Protein 9JPL (pdb70)

B-factor: mean 41.74, std 13.38, range [21.69, 93.49]

Solvent-accessible surface area: 13542 Å² total; per-residue (Å²): 72,116,41,42,119,106,71,86,96,52,11,15,14,4,3,17,3,7,34,32,2,12,0,0,1,0,6,17,0,4,164,85,58,66,82,102,17,28,44,40,0,38,117,8,17,68,34,10,64,87,79,90,100,108,42,60,49,7,10,75,65,6,6,47,0,8,27,11,7,0,37,0,0,97,3,140,29,0,50,59,0,3,107,98,9,45,129,42,2,81,65,0,5,36,46,12,39,76,18,6,108,175,112,112,52,29,51,64,85,14,48,108,18,2,35,42,2,35,53,0,0,82,67,38,56,28,113,111,0,90,124,16,6,22,129,11,1,83,61,5,2,69,38,4,162,16,102,65,159,71,20,93,99,49,99,131,83,3,10,24,6,3,15,4,12,31,29,4,11,0,1,1,0,9,14,0,4,134,77,68,64,82,106,14,29,54,49,0,39,126,10,14,55,31,4,96,65,10,82,96,64,70,86,60,2,35,59,57,6,15,47,0,11,62,10,8,1,34,0,0,95,0,110,19,0,72,75,0,5,144,85,14,46,107,36,6,107,61,0,5,40,25,15,36,64,44,7,119,170,99,127,33,32,43,45,68,12,11,105,7,1,46,45,1,39,66,0,0,77,65,34,52,41,114,101,0,87,130,19,7,21,124,11,0,93,67,5,2,60,32,18,157,4,142,84

Foldseek 3Di:
DDDDPVLLVLLLVLLVVQLVLLLQLLLLLLAAADPVLLVQLVVLLVQCVVPPPDVVSNLVSVLSNSLSSQVSSVPPVSNVVSVVCVVVSSSNSSVLVVLQVVDPPSSVVLSVLSVQLSVSSVNSNSVSNSVSSSVSSVVSSVSVPSVD/DAPDPCLQVLVVLLVVCLVLLLVLLLLLLQQADPVLLVQLVVLLVVLVVCLPVVPCNLVSVLSNSLSSQVSSVPVVSNVVCVVCVVVSSVNSVHLVVLQVVDDSSSVVLSVLSVQLSVSSVVSNSVSNSVSSSVSSVVSSVSVVNPD

Radius of gyration: 20.0 Å; Cα contacts (8 Å, |Δi|>4): 386; chains: 2; bounding box: 57×48×44 Å

Sequence (295 aa):
VSAGLDDREQLASVYELRMELEGGAAALAARRRNATDLAAMAEALAALEANLDHPEQGVEHDIAFHVAIAAATHNRYYQDLLQYLNLQLRLAVSTARTNSRRQEGLTAVVHQEHVAVYDAILAGDPDRARLAATRHLQQAASRLRLDLSAGLDDREQLASVYELRMELEGGAAALAARRRNATDLAAMAEALAALEANLDHPEQGVEHDIAFHVAIAAATHNRYYQDLLQYLNLQLRLAVSTARTNSRRQEGLTAVVHQEHVAVYDAILAGDPDRARLAATRHLQQAASRLRLDL

Secondary structure (DSSP, 8-state):
----HHHHHHHHHHHHHHHHHHHHHHHHHHHH--HHHHHHHHHHHHHHHS-SS-HHHHHHHHHHHHHHHHHTTT-HHHHHHHHHTHHHHHHHHHHHHHHHTTSTTHHHHHHHHHHHHHHHHHTT-HHHHHHHHHHHHHHHHHHTT---/---SS-HHHHHHHHHHHHHHHHHHHHHHHHH--HHHHHHHHHHHHHHHHTTTS-TTHHHHHHHHHHHHHHHTT-HHHHHHHHHTHHHHHHHHHHHHHHHTTSTTHHHHHHHHHHHHHHHHHHT-HHHHHHHHHHHHHHHHHHTT---

Nearest PDB structures (foldseek):
  9jpl-assembly1_B  TM=1.007E+00  e=9.232E-20  Achromobacter denitrificans NBRC 15125
  9jpk-assembly1_B  TM=9.038E-01  e=1.934E-13  Achromobacter denitrificans
  5tpm-assembly2_C  TM=9.494E-01  e=2.561E-06  Escherichia coli CFT073
  5tpm-assembly2_D  TM=9.459E-01  e=3.110E-06  Escherichia coli CFT073
  4p9f-assembly1_B  TM=7.754E-01  e=1.102E-03  Escherichia coli UMEA 3718-1

Structure (mmCIF, N/CA/C/O backbone):
data_9JPL
#
_entry.id   9JPL
#
_cell.length_a   128.000
_cell.length_b   128.000
_cell.length_c   42.950
_cell.angle_alpha   90.000
_cell.angle_beta   90.000
_cell.angle_gamma   90.000
#
_symmetry.space_group_name_H-M   'P 41 21 2'
#
loop_
_entity.id
_entity.type
_entity.pdbx_description
1 polymer 'Pyruvate dehydrogenase complex repressor'
2 non-polymer 'CHLORIDE ION'
3 non-polymer '(2R)-2-hydroxypentanedioic acid'
4 non-polymer 'ZINC ION'
5 water water
#
loop_
_atom_site.group_PDB
_atom_site.id
_atom_site.type_symbol
_atom_site.label_atom_id
_atom_site.label_alt_id
_atom_site.label_comp_id
_atom_site.label_asym_id
_atom_site.label_entity_id
_atom_site.label_seq_id
_atom_site.pdbx_PDB_ins_code
_atom_site.Cartn_x
_atom_site.Cartn_y
_atom_site.Cartn_z
_atom_site.occupancy
_atom_site.B_iso_or_equiv
_atom_site.auth_seq_id
_atom_site.auth_comp_id
_atom_site.auth_asym_id
_atom_site.auth_atom_id
_atom_site.pdbx_PDB_model_num
ATOM 1 N N . VAL A 1 82 ? -36.32048 -10.55826 -26.74047 1.000 65.97445 82 VAL A N 1
ATOM 2 C CA . VAL A 1 82 ? -35.55971 -11.78326 -26.50752 1.000 60.26372 82 VAL A CA 1
ATOM 3 C C . VAL A 1 82 ? -35.70290 -12.68218 -27.74560 1.000 64.77406 82 VAL A C 1
ATOM 4 O O . VAL A 1 82 ? -36.71276 -12.62551 -28.45705 1.000 68.07676 82 VAL A O 1
ATOM 8 N N . SER A 1 83 ? -34.68189 -13.48560 -28.03835 1.000 58.59756 83 SER A N 1
ATOM 9 C CA . SER A 1 83 ? -34.71212 -14.37432 -29.19850 1.000 53.03798 83 SER A CA 1
ATOM 10 C C . SER A 1 83 ? -34.97953 -15.79245 -28.72457 1.000 51.43536 83 SER A C 1
ATOM 11 O O . SER A 1 83 ? -34.16007 -16.38655 -28.01031 1.000 50.09616 83 SER A O 1
ATOM 14 N N . ALA A 1 84 ? -36.11564 -16.33688 -29.14843 1.000 43.55293 84 ALA A N 1
ATOM 15 C CA . ALA A 1 84 ? -36.51469 -17.68095 -28.77567 1.000 41.90507 84 ALA A CA 1
ATOM 16 C C . ALA A 1 84 ? -37.58420 -18.13668 -29.75109 1.000 37.76064 84 ALA A C 1
ATOM 17 O O . ALA A 1 84 ? -38.42780 -17.33894 -30.17261 1.000 39.65017 84 ALA A O 1
ATOM 19 N N . GLY A 1 85 ? -37.52914 -19.40854 -30.12481 1.000 31.22580 85 GLY A N 1
ATOM 20 C CA . GLY A 1 85 ? -38.63183 -19.99329 -30.85366 1.000 34.66162 85 GLY A CA 1
ATOM 21 C C . GLY A 1 85 ? -39.91601 -19.92743 -30.05443 1.000 36.04297 85 GLY A C 1
ATOM 22 O O . GLY A 1 85 ? -39.91737 -19.77564 -28.82618 1.000 31.65209 85 GLY A O 1
ATOM 23 N N . LEU A 1 86 ? -41.03416 -20.03670 -30.76581 1.000 34.65654 86 LEU A N 1
ATOM 24 C CA . LEU A 1 86 ? -42.31824 -20.00426 -30.07734 1.000 31.82903 86 LEU A CA 1
ATOM 25 C C . LEU A 1 86 ? -42.44619 -21.17125 -29.09994 1.000 34.36327 86 LEU A C 1
ATOM 26 O O . LEU A 1 86 ? -42.95143 -20.99861 -27.98204 1.000 31.64091 86 LEU A O 1
ATOM 31 N N . ASP A 1 87 ? -41.98705 -22.36409 -29.49611 1.000 30.37452 87 ASP A N 1
ATOM 32 C CA . ASP A 1 87 ? -42.06563 -23.52063 -28.60368 1.000 36.71760 87 ASP A CA 1
ATOM 33 C C . ASP A 1 87 ? -41.15842 -23.34664 -27.38298 1.000 33.66427 87 ASP A C 1
ATOM 34 O O . ASP A 1 87 ? -41.54666 -23.71128 -26.27111 1.000 33.18755 87 ASP A O 1
ATOM 39 N N . ASP A 1 88 ? -39.95008 -22.79778 -27.57288 1.000 31.09863 88 ASP A N 1
ATOM 40 C CA . ASP A 1 88 ? -39.06416 -22.50110 -26.44092 1.000 32.83948 88 ASP A CA 1
ATOM 41 C C . ASP A 1 88 ? -39.71573 -21.54282 -25.44969 1.000 30.71915 88 ASP A C 1
ATOM 42 O O . ASP A 1 88 ? -39.61480 -21.73237 -24.23156 1.000 28.71801 88 ASP A O 1
ATOM 47 N N . ARG A 1 89 ? -40.35883 -20.48699 -25.95082 1.000 29.53417 89 ARG A N 1
ATOM 48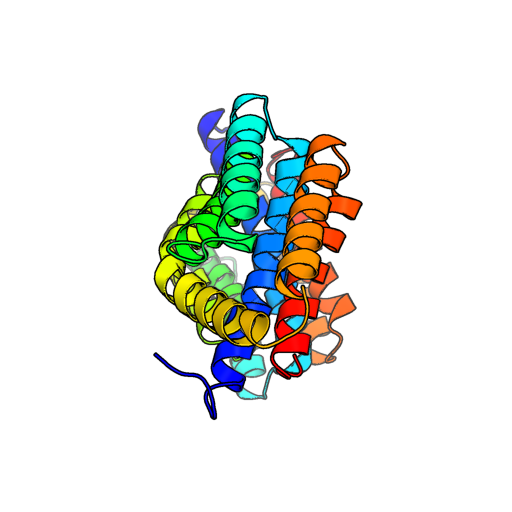 C CA . ARG A 1 89 ? -41.00860 -19.52815 -25.06203 1.000 31.05490 89 ARG A CA 1
ATOM 49 C C . ARG A 1 89 ? -42.14130 -20.18279 -24.28432 1.000 32.19015 89 ARG A C 1
ATOM 50 O O . ARG A 1 89 ? -42.30895 -19.92275 -23.08646 1.000 29.84135 89 ARG A O 1
ATOM 58 N N . GLU A 1 90 ? -42.91972 -21.04453 -24.95062 1.000 32.27097 90 GLU A N 1
ATOM 59 C CA . GLU A 1 90 ? -43.96446 -21.81105 -24.27433 1.000 32.98055 90 GLU A CA 1
ATOM 60 C C . GLU A 1 90 ? -43.37029 -22.73075 -23.21832 1.000 30.84135 90 GLU A C 1
ATOM 61 O O . GLU A 1 90 ? -43.91128 -22.84923 -22.11805 1.000 29.21511 90 GLU A O 1
ATOM 67 N N . GLN A 1 91 ? -42.26857 -23.40458 -23.54557 1.000 28.62082 91 GLN A N 1
ATOM 68 C CA . GLN A 1 91 ? -41.65343 -24.31380 -22.59307 1.000 27.88924 91 GLN A CA 1
ATOM 69 C C . GLN A 1 91 ? -41.13383 -23.56101 -21.37128 1.000 29.93619 91 GLN A C 1
ATOM 70 O O . GLN A 1 91 ? -41.33267 -24.00403 -20.23456 1.000 30.59079 91 GLN A O 1
ATOM 76 N N . LEU A 1 92 ? -40.46043 -22.42219 -21.59018 1.000 27.32031 92 LEU A N 1
ATOM 77 C CA . LEU A 1 92 ? -39.97615 -21.59751 -20.48429 1.000 28.26412 92 LEU A CA 1
ATOM 78 C C . LEU A 1 92 ? -41.13005 -21.07807 -19.63425 1.000 29.21549 92 LEU A C 1
ATOM 79 O O . LEU A 1 92 ? -41.04609 -21.05830 -18.39662 1.000 26.09491 92 LEU A O 1
ATOM 84 N N . ALA A 1 93 ? -42.20068 -20.61017 -20.28365 1.000 27.11479 93 ALA A N 1
ATOM 85 C CA . ALA A 1 93 ? -43.3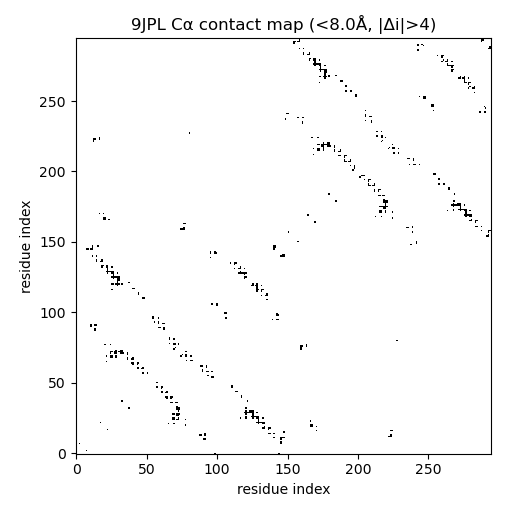7874 -20.15772 -19.54754 1.000 30.22459 93 ALA A CA 1
ATOM 86 C C . ALA A 1 93 ? -43.97763 -21.29047 -18.72145 1.000 31.99741 93 ALA A C 1
ATOM 87 O O . ALA A 1 93 ? -44.47520 -21.06869 -17.61365 1.000 30.25930 93 ALA A O 1
ATOM 89 N N . SER A 1 94 ? -43.93970 -22.51175 -19.24418 1.000 27.74913 94 SER A N 1
ATOM 90 C CA . SER A 1 94 ? -44.46606 -23.64888 -18.49230 1.000 28.81192 94 SER A CA 1
ATOM 91 C C . SER A 1 94 ? -43.61858 -23.95466 -17.25480 1.000 29.58452 94 SER A C 1
ATOM 92 O O . SER A 1 94 ? -44.15632 -24.31518 -16.19541 1.000 28.98377 94 SER A O 1
ATOM 95 N N . VAL A 1 95 ? -42.29475 -23.83643 -17.37361 1.000 27.84573 95 VAL A N 1
ATOM 96 C CA . VAL A 1 95 ? -41.41374 -24.08119 -16.23157 1.000 28.02660 95 VAL A CA 1
ATOM 97 C C . VAL A 1 95 ? -41.62921 -23.02009 -15.16422 1.000 28.06766 95 VAL A C 1
ATOM 98 O O . VAL A 1 95 ? -41.73760 -23.32823 -13.96285 1.000 28.56776 95 VAL A O 1
ATOM 102 N N . TYR A 1 96 ? -41.71989 -21.75370 -15.57828 1.000 25.17535 96 TYR A N 1
ATOM 103 C CA . TYR A 1 96 ? -41.90058 -20.68508 -14.60063 1.000 28.58602 96 TYR A CA 1
ATOM 104 C C . TYR A 1 96 ? -43.27718 -20.75773 -13.93789 1.000 29.61144 96 TYR A C 1
ATOM 105 O O . TYR A 1 96 ? -43.38954 -20.51914 -12.72775 1.000 27.73784 96 TYR A O 1
ATOM 114 N N . GLU A 1 97 ? -44.32085 -21.13379 -14.69481 1.000 27.11635 97 GLU A N 1
ATOM 115 C CA . GLU A 1 97 ? -45.65416 -21.33591 -14.10686 1.000 31.45116 97 GLU A CA 1
ATOM 116 C C . GLU A 1 97 ? -45.61030 -22.35307 -12.98155 1.000 27.55526 97 GLU A C 1
ATOM 117 O O . GLU A 1 97 ? -46.19307 -22.14565 -11.90768 1.000 31.06648 97 GLU A O 1
ATOM 123 N N . LEU A 1 98 ? -44.97832 -23.49766 -13.24889 1.000 27.29777 98 LEU A N 1
ATOM 124 C CA . LEU A 1 98 ? -44.90153 -24.57879 -12.27184 1.000 30.09619 98 LEU A CA 1
ATOM 125 C C . LEU A 1 98 ? -44.03584 -24.18616 -11.07490 1.000 29.31478 98 LEU A C 1
ATOM 126 O O . LEU A 1 98 ? -44.38844 -24.47673 -9.92456 1.000 27.62463 98 LEU A O 1
ATOM 131 N N . ARG A 1 99 ? -42.89624 -23.53409 -11.33067 1.000 26.30989 99 ARG A N 1
ATOM 132 C CA . ARG A 1 99 ? -42.03280 -23.06710 -10.25430 1.000 26.86758 99 ARG A CA 1
ATOM 133 C C . ARG A 1 99 ? -42.77279 -22.11661 -9.32455 1.000 30.46765 99 ARG A C 1
ATOM 134 O O . ARG A 1 99 ? -42.56268 -22.13900 -8.10611 1.000 25.23640 99 ARG A O 1
ATOM 142 N N . MET A 1 100 ? -43.62299 -21.25147 -9.88104 1.000 28.33021 100 MET A N 1
ATOM 143 C CA . MET A 1 100 ? -44.33159 -20.29774 -9.03800 1.000 31.27204 100 MET A CA 1
ATOM 144 C C . MET A 1 100 ? -45.17861 -21.01702 -7.99871 1.000 33.07501 100 MET A C 1
ATOM 145 O O . MET A 1 100 ? -45.23516 -20.59466 -6.84345 1.000 33.21042 100 MET A O 1
ATOM 150 N N . GLU A 1 101 ? -45.82229 -22.12014 -8.38691 1.000 31.48574 101 GLU A N 1
ATOM 151 C CA . GLU A 1 101 ? -46.64854 -22.86894 -7.45054 1.000 35.15896 101 GLU A CA 1
ATOM 152 C C . GLU A 1 101 ? -45.79199 -23.70938 -6.50870 1.000 34.35420 101 GLU A C 1
ATOM 153 O O . GLU A 1 101 ? -45.97282 -23.65615 -5.28438 1.000 36.09452 101 GLU A O 1
ATOM 159 N N . LEU A 1 102 ? -44.82630 -24.45366 -7.05834 1.000 32.65553 102 LEU A N 1
ATOM 160 C CA . LEU A 1 102 ? -43.96275 -25.29284 -6.22722 1.000 33.54287 102 LEU A CA 1
ATOM 161 C C . LEU A 1 102 ? -43.10765 -24.45610 -5.28365 1.000 33.50532 102 LEU A C 1
ATOM 162 O O . LEU A 1 102 ? -43.05235 -24.73217 -4.08124 1.000 33.39572 102 LEU A O 1
ATOM 167 N N . GLU A 1 103 ? -42.39694 -23.45352 -5.81840 1.000 28.10387 103 GLU A N 1
ATOM 168 C CA . GLU A 1 103 ? -41.41507 -22.72551 -5.01871 1.000 33.55221 103 GLU A CA 1
ATOM 169 C C . GLU A 1 103 ? -42.06616 -21.69345 -4.11213 1.000 31.72659 103 GLU A C 1
ATOM 170 O O . GLU A 1 103 ? -41.53265 -21.41164 -3.03707 1.000 29.20596 103 GLU A O 1
ATOM 176 N N . GLY A 1 104 ? -43.20560 -21.12019 -4.50845 1.000 28.48222 104 GLY A N 1
ATOM 177 C CA . GLY A 1 104 ? -43.95887 -20.31544 -3.56050 1.000 29.06538 104 GLY A CA 1
ATOM 178 C C . GLY A 1 104 ? -44.37921 -21.12812 -2.34753 1.000 31.21228 104 GLY A C 1
ATOM 179 O O . GLY A 1 104 ? -44.26612 -20.66849 -1.20490 1.000 30.25172 104 GLY A O 1
ATOM 180 N N . GLY A 1 105 ? -44.84322 -22.35829 -2.57993 1.000 29.95725 105 GLY A N 1
ATOM 181 C CA . GLY A 1 105 ? -45.22229 -23.21222 -1.46298 1.000 32.90770 105 GLY A CA 1
ATOM 182 C C . GLY A 1 105 ? -44.02489 -23.65030 -0.63772 1.000 31.38936 105 GLY A C 1
ATOM 183 O O . GLY A 1 105 ? -44.09126 -23.69101 0.59117 1.000 28.65366 105 GLY A O 1
ATOM 184 N N . ALA A 1 106 ? -42.90930 -23.96693 -1.30012 1.000 29.37667 106 ALA A N 1
ATOM 185 C CA . ALA A 1 106 ? -41.70568 -24.37371 -0.58256 1.000 29.43447 106 ALA A CA 1
ATOM 186 C C . ALA A 1 106 ? -41.19403 -23.26139 0.32139 1.000 28.37511 106 ALA A C 1
ATOM 187 O O . ALA A 1 106 ? -40.72254 -23.52226 1.43608 1.000 25.38860 106 ALA A O 1
ATOM 189 N N . ALA A 1 107 ? -41.24910 -22.01417 -0.15415 1.000 26.67451 107 ALA A N 1
ATOM 190 C CA . ALA A 1 107 ? -40.74448 -20.91029 0.65465 1.000 27.34491 107 ALA A CA 1
ATOM 191 C C . ALA A 1 107 ? -41.60597 -20.69739 1.89051 1.000 27.26903 107 ALA A C 1
ATOM 192 O O . ALA A 1 107 ? -41.08670 -20.35911 2.96501 1.000 25.52516 107 ALA A O 1
ATOM 194 N N . ALA A 1 108 ? -42.92452 -20.87222 1.74843 1.000 26.06085 108 ALA A N 1
ATOM 195 C CA . ALA A 1 108 ? -43.82155 -20.74546 2.89195 1.000 29.53228 108 ALA A CA 1
ATOM 196 C C . ALA A 1 108 ? -43.54568 -21.82932 3.91548 1.000 30.69318 108 ALA A C 1
ATOM 197 O O . ALA A 1 108 ? -43.52519 -21.56196 5.12305 1.000 31.86815 108 ALA A O 1
ATOM 199 N N . LEU A 1 109 ? -43.33991 -23.06469 3.45046 1.000 26.59842 109 LEU A N 1
ATOM 200 C CA . LEU A 1 109 ? -43.03024 -24.15453 4.36528 1.000 28.40182 109 LEU A CA 1
ATOM 201 C C . LEU A 1 109 ? -41.65607 -23.96585 4.99511 1.000 27.40055 109 LEU A C 1
ATOM 202 O O . LEU A 1 109 ? -41.47298 -24.23696 6.19075 1.000 30.43144 109 LEU A O 1
ATOM 207 N N . ALA A 1 110 ? -40.68417 -23.47441 4.22044 1.000 27.47000 110 ALA A N 1
ATOM 208 C CA . ALA A 1 110 ? -39.34572 -23.23432 4.76316 1.000 25.87226 110 ALA A CA 1
ATOM 209 C C . ALA A 1 110 ? -39.36676 -22.17270 5.86307 1.000 27.20351 110 ALA A C 1
ATOM 210 O O . ALA A 1 110 ? -38.64170 -22.28286 6.86296 1.000 24.41531 110 ALA A O 1
ATOM 212 N N . ALA A 1 111 ? -40.17853 -21.12719 5.68385 1.000 26.69917 111 ALA A N 1
ATOM 213 C CA . ALA A 1 111 ? -40.31082 -20.08604 6.69622 1.000 27.13342 111 ALA A CA 1
ATOM 214 C C . ALA A 1 111 ? -40.84484 -20.64573 8.02419 1.000 30.64345 111 ALA A C 1
ATOM 215 O O . ALA A 1 111 ? -40.48461 -20.15237 9.09634 1.000 30.27901 111 ALA A O 1
ATOM 217 N N . ARG A 1 112 ? -41.67000 -21.69103 7.97326 1.000 29.96336 112 ARG A N 1
ATOM 218 C CA . ARG A 1 112 ? -42.11741 -22.36828 9.18659 1.000 33.26672 112 ARG A CA 1
ATOM 219 C C . ARG A 1 112 ? -41.05018 -23.28225 9.77877 1.000 31.92365 112 ARG A C 1
ATOM 220 O O . ARG A 1 112 ? -40.84496 -23.27591 10.99606 1.000 31.98918 112 ARG A O 1
ATOM 228 N N . ARG A 1 113 ? -40.37041 -24.08034 8.95124 1.000 29.96635 113 ARG A N 1
ATOM 229 C CA . ARG A 1 113 ? -39.64765 -25.25021 9.44206 1.000 31.59020 113 ARG A CA 1
ATOM 230 C C . ARG A 1 113 ? -38.12392 -25.15543 9.40742 1.000 30.33407 113 ARG A C 1
ATOM 231 O O . ARG A 1 113 ? -37.46405 -26.03176 9.97375 1.000 28.14755 113 ARG A O 1
ATOM 239 N N . ARG A 1 114 ? -37.53814 -24.16507 8.73988 1.000 27.38470 114 ARG A N 1
ATOM 240 C CA . ARG A 1 114 ? -36.09439 -24.20198 8.51987 1.000 30.46213 114 ARG A CA 1
ATOM 241 C C . ARG A 1 114 ? -35.32691 -24.21120 9.84909 1.000 32.57357 114 ARG A C 1
ATOM 242 O O . ARG A 1 114 ? -35.71312 -23.55002 10.81765 1.000 28.42575 114 ARG A O 1
ATOM 250 N N . ASN A 1 115 ? -34.24657 -24.99280 9.89728 1.000 31.56383 115 ASN A N 1
ATOM 251 C CA . ASN A 1 115 ? -33.32844 -24.98166 11.02971 1.000 33.49419 115 ASN A CA 1
ATOM 252 C C . ASN A 1 115 ? -32.04575 -24.23557 10.65431 1.000 33.89489 115 ASN A C 1
ATOM 253 O O . ASN A 1 115 ? -31.91976 -23.67828 9.55133 1.000 26.94870 115 ASN A O 1
ATOM 258 N N . ALA A 1 116 ? -31.07200 -24.22933 11.57707 1.000 31.79860 116 ALA A N 1
ATOM 259 C CA . ALA A 1 116 ? -29.84528 -23.46788 11.34686 1.000 33.22765 116 ALA A CA 1
ATOM 260 C C . ALA A 1 116 ? -29.02138 -24.05141 10.20469 1.000 27.24323 116 ALA A C 1
ATOM 261 O O . ALA A 1 116 ? -28.28441 -23.31302 9.54412 1.000 25.63654 116 ALA A O 1
ATOM 263 N N . THR A 1 117 ? -29.11492 -25.36048 9.96405 1.000 26.70197 117 THR A N 1
ATOM 264 C CA . THR A 1 117 ? -28.39259 -25.95073 8.83541 1.000 29.25230 117 THR A CA 1
ATOM 265 C C . THR A 1 117 ? -28.98090 -25.48649 7.50845 1.000 31.75842 117 THR A C 1
ATOM 266 O O . THR A 1 117 ? -28.24559 -25.19599 6.54889 1.000 27.12377 117 THR A O 1
ATOM 270 N N . ASP A 1 118 ? -30.31155 -25.41474 7.44063 1.000 28.95585 118 ASP A N 1
ATOM 271 C CA . ASP A 1 118 ? -30.98186 -24.92118 6.24308 1.000 29.90958 118 ASP A CA 1
ATOM 272 C C . ASP A 1 118 ? -30.57340 -23.48791 5.94805 1.000 31.66391 118 ASP A C 1
ATOM 273 O O . ASP A 1 118 ? -30.31169 -23.12128 4.78950 1.000 29.97466 118 ASP A O 1
ATOM 278 N N . LEU A 1 119 ? -30.54877 -22.65073 6.99194 1.000 26.12885 119 LEU A N 1
ATOM 279 C CA . LEU A 1 119 ? -30.12999 -21.26784 6.81757 1.000 29.86803 119 LEU A CA 1
ATOM 280 C C . LEU A 1 119 ? -28.70335 -21.19562 6.30111 1.000 30.39537 119 LEU A C 1
ATOM 281 O O . LEU A 1 119 ? -28.38666 -20.35470 5.44926 1.000 30.24399 119 LEU A O 1
ATOM 286 N N . ALA A 1 120 ? -27.82712 -22.07143 6.80962 1.000 27.89505 120 ALA A N 1
ATOM 287 C CA . ALA A 1 120 ? -26.44611 -22.10392 6.33977 1.000 28.93194 120 ALA A CA 1
ATOM 288 C C . ALA A 1 120 ? -26.38112 -22.43417 4.85361 1.000 31.09397 120 ALA A C 1
ATOM 289 O O . ALA A 1 120 ? -25.67413 -21.76581 4.08683 1.000 32.88696 120 ALA A O 1
ATOM 291 N N . ALA A 1 121 ? -27.12291 -23.46552 4.42801 1.000 29.09614 121 ALA A N 1
ATOM 292 C CA . ALA A 1 121 ? -27.10521 -23.88100 3.02752 1.000 28.70591 121 ALA A CA 1
ATOM 293 C C . ALA A 1 121 ? -27.57945 -22.76088 2.10068 1.000 32.54884 121 ALA A C 1
ATOM 294 O O . ALA A 1 121 ? -27.00770 -22.55407 1.02070 1.000 31.01510 121 ALA A O 1
ATOM 296 N N . MET A 1 122 ? -28.61628 -22.01805 2.50554 1.000 28.28115 122 MET A N 1
ATOM 297 C CA . MET A 1 122 ? -29.10745 -20.91945 1.67274 1.000 28.68430 122 MET A CA 1
ATOM 298 C C . MET A 1 122 ? -28.09430 -19.78384 1.61603 1.000 30.15716 122 MET A C 1
ATOM 299 O O . MET A 1 122 ? -27.80203 -19.24698 0.54146 1.000 26.99873 122 MET A O 1
ATOM 304 N N . ALA A 1 123 ? -27.58112 -19.38118 2.78201 1.000 27.56046 123 ALA A N 1
ATOM 305 C CA . ALA A 1 123 ? -26.60161 -18.30383 2.84897 1.000 29.82657 123 ALA A CA 1
ATOM 306 C C . ALA A 1 123 ? -25.32921 -18.66078 2.09676 1.000 28.62524 123 ALA A C 1
ATOM 307 O O . ALA A 1 123 ? -24.70487 -17.78395 1.48777 1.000 30.20618 123 ALA A O 1
ATOM 309 N N . GLU A 1 1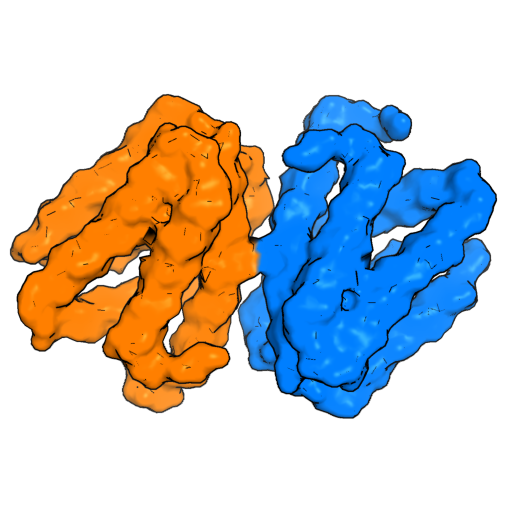24 ? -24.93106 -19.94327 2.12069 1.000 28.27273 124 GLU A N 1
ATOM 310 C CA . GLU A 1 124 ? -23.76748 -20.38280 1.35084 1.000 29.31077 124 GLU A CA 1
ATOM 311 C C . GLU A 1 124 ? -23.96413 -20.15234 -0.14669 1.000 31.68420 124 GLU A C 1
ATOM 312 O O . GLU A 1 124 ? -23.02504 -19.75754 -0.85254 1.000 30.69528 124 GLU A O 1
ATOM 318 N N . ALA A 1 125 ? -25.16103 -20.45667 -0.66262 1.000 28.19700 125 ALA A N 1
ATOM 319 C CA . ALA A 1 125 ? -25.44125 -20.20095 -2.07204 1.000 30.39472 125 ALA A CA 1
ATOM 320 C C . ALA A 1 125 ? -25.47621 -18.70561 -2.37161 1.000 28.30537 125 ALA A C 1
ATOM 321 O O . ALA A 1 125 ? -24.92992 -18.25915 -3.38759 1.000 29.85870 125 ALA A O 1
ATOM 323 N N . LEU A 1 126 ? -26.11709 -17.91317 -1.50608 1.000 25.99771 126 LEU A N 1
ATOM 324 C CA . LEU A 1 126 ? -26.13494 -16.46327 -1.71315 1.000 29.60699 126 LEU A CA 1
ATOM 325 C C . LEU A 1 126 ? -24.72186 -15.87683 -1.72849 1.000 32.39643 126 LEU A C 1
ATOM 326 O O . LEU A 1 126 ? -24.41064 -15.02944 -2.56693 1.000 34.21704 126 LEU A O 1
ATOM 331 N N . ALA A 1 127 ? -23.85524 -16.30351 -0.80174 1.000 31.52039 127 ALA A N 1
ATOM 332 C CA . ALA A 1 127 ? -22.47992 -15.79991 -0.78686 1.000 31.19762 127 ALA A CA 1
ATOM 333 C C . ALA A 1 127 ? -21.74283 -16.16838 -2.07558 1.000 33.45171 127 ALA A C 1
ATOM 334 O O . ALA A 1 127 ? -21.01757 -15.34575 -2.65262 1.000 36.86459 127 ALA A O 1
ATOM 336 N N . ALA A 1 128 ? -21.90445 -17.40611 -2.53886 1.000 32.80525 128 ALA A N 1
ATOM 337 C CA . ALA A 1 128 ? -21.27157 -17.79202 -3.79713 1.000 35.09936 128 ALA A CA 1
ATOM 338 C C . ALA A 1 128 ? -21.79864 -16.94713 -4.94457 1.000 37.39384 128 ALA A C 1
ATOM 339 O O . ALA A 1 128 ? -21.03969 -16.55192 -5.83454 1.000 39.79999 128 ALA A O 1
ATOM 341 N N . LEU A 1 129 ? -23.09621 -16.63537 -4.92346 1.000 36.20722 129 LEU A N 1
ATOM 342 C CA . LEU A 1 129 ? -23.67591 -15.81678 -5.98051 1.000 35.20987 129 LEU A CA 1
ATOM 343 C C . LEU A 1 129 ? -23.14868 -14.38779 -5.92842 1.000 43.29848 129 LEU A C 1
ATOM 344 O O . LEU A 1 129 ? -23.06151 -13.71794 -6.95842 1.000 45.37356 129 LEU A O 1
ATOM 349 N N . GLU A 1 130 ? -22.76130 -13.90912 -4.74341 1.000 40.40526 130 GLU A N 1
ATOM 350 C CA . GLU A 1 130 ? -22.27566 -12.53491 -4.62525 1.000 50.49162 130 GLU A CA 1
ATOM 351 C C . GLU A 1 130 ? -20.96739 -12.33725 -5.39007 1.000 56.31255 130 GLU A C 1
ATOM 352 O O . GLU A 1 130 ? -20.70575 -11.25107 -5.91932 1.000 66.93938 130 GLU A O 1
ATOM 354 N N . ALA A 1 131 ? -20.14331 -13.37734 -5.47616 1.000 57.31696 131 ALA A N 1
ATOM 355 C CA . ALA A 1 131 ? -18.91437 -13.34881 -6.27115 1.000 61.57482 131 ALA A CA 1
ATOM 356 C C . ALA A 1 131 ? -19.16611 -13.82652 -7.71201 1.000 66.36803 131 ALA A C 1
ATOM 357 O O . ALA A 1 131 ? -18.77607 -14.92898 -8.12389 1.000 71.27000 131 ALA A O 1
ATOM 359 N N . ASN A 1 132 ? -19.78545 -12.94576 -8.51309 1.000 71.17387 132 ASN A N 1
ATOM 360 C CA . ASN A 1 132 ? -20.50030 -13.41386 -9.70012 1.000 68.02105 132 ASN A CA 1
ATOM 361 C C . ASN A 1 132 ? -19.65313 -13.36774 -10.96768 1.000 80.28079 132 ASN A C 1
ATOM 362 O O . ASN A 1 132 ? -19.75017 -14.27023 -11.81224 1.000 83.32747 132 ASN A O 1
ATOM 367 N N . LEU A 1 133 ? -18.78580 -12.36182 -11.09543 1.000 79.48675 133 LEU A N 1
ATOM 368 C CA . LEU A 1 133 ? -18.29199 -11.94012 -12.40717 1.000 79.75872 133 LEU A CA 1
ATOM 369 C C . LEU A 1 133 ? -17.66776 -13.08338 -13.20295 1.000 84.69840 133 LEU A C 1
ATOM 370 O O . LEU A 1 133 ? -18.02320 -13.29986 -14.36864 1.000 83.96233 133 LEU A O 1
ATOM 372 N N . ASP A 1 134 ? -16.78466 -13.86404 -12.56898 1.000 86.64397 134 ASP A N 1
ATOM 373 C CA . ASP A 1 134 ? -15.85603 -14.71838 -13.31228 1.000 87.49781 134 ASP A CA 1
ATOM 374 C C . ASP A 1 134 ? -16.57643 -15.70900 -14.22101 1.000 89.25296 134 ASP A C 1
ATOM 375 O O . ASP A 1 134 ? -16.29335 -15.77495 -15.42613 1.000 88.77772 134 ASP A O 1
ATOM 377 N N . HIS A 1 135 ? -17.51138 -16.50882 -13.66635 1.000 87.32848 135 HIS A N 1
ATOM 378 C CA . HIS A 1 135 ? -18.21976 -17.33409 -14.63627 1.000 88.58134 135 HIS A CA 1
ATOM 379 C C . HIS A 1 135 ? -19.71352 -17.53579 -14.41871 1.000 83.46483 135 HIS A C 1
ATOM 380 O O . HIS A 1 135 ? -20.16154 -18.04073 -13.37789 1.000 79.53000 135 HIS A O 1
ATOM 387 N N . PRO A 1 136 ? -20.49373 -17.19286 -15.44820 1.000 84.99016 136 PRO A N 1
ATOM 388 C CA . PRO A 1 136 ? -21.94641 -17.39852 -15.38855 1.000 76.93000 136 PRO A CA 1
ATOM 389 C C . PRO A 1 136 ? -22.35458 -18.85035 -15.23844 1.000 69.02997 136 PRO A C 1
ATOM 390 O O . PRO A 1 136 ? -23.34103 -19.15089 -14.55445 1.000 67.98000 136 PRO A O 1
ATOM 394 N N . GLU A 1 137 ? -21.64445 -19.77915 -15.88226 1.000 74.44401 137 GLU A N 1
ATOM 395 C CA . GLU A 1 137 ? -21.99818 -21.18671 -15.75098 1.000 71.90579 137 GLU A CA 1
ATOM 396 C C . GLU A 1 137 ? -22.00516 -21.59862 -14.28960 1.000 60.94000 137 GLU A C 1
ATOM 397 O O . GLU A 1 137 ? -22.88881 -22.33657 -13.85293 1.000 57.32914 137 GLU A O 1
ATOM 399 N N . GLN A 1 138 ? -21.02785 -21.12152 -13.51137 1.000 70.44586 138 GLN A N 1
ATOM 400 C CA . GLN A 1 138 ? -21.04446 -21.33457 -12.06894 1.000 57.00813 138 GLN A CA 1
ATOM 401 C C . GLN A 1 138 ? -22.19686 -20.57541 -11.42879 1.000 51.05588 138 GLN A C 1
ATOM 402 O O . GLN A 1 138 ? -22.82834 -21.07231 -10.48714 1.000 46.76815 138 GLN A O 1
ATOM 404 N N . GLY A 1 139 ? -22.50162 -19.37395 -11.94202 1.000 47.42930 139 GLY A N 1
ATOM 405 C CA . GLY A 1 139 ? -23.63912 -18.62162 -11.42951 1.000 38.79109 139 GLY A CA 1
ATOM 406 C C . GLY A 1 139 ? -24.94617 -19.39375 -11.51538 1.000 33.93917 139 GLY A C 1
ATOM 407 O O . GLY A 1 139 ? -25.75630 -19.35757 -10.59202 1.000 30.80522 139 GLY A O 1
ATOM 408 N N . VAL A 1 140 ? -25.16591 -20.10164 -12.62429 1.000 31.35030 140 VAL A N 1
ATOM 409 C CA . VAL A 1 140 ? -26.38916 -20.88450 -12.80758 1.000 28.82968 140 VAL A CA 1
ATOM 410 C C . VAL A 1 140 ? -26.52370 -21.95978 -11.72424 1.000 31.64708 140 VAL A C 1
ATOM 411 O O . VAL A 1 140 ? -27.60323 -22.15131 -11.14061 1.000 23.99216 140 VAL A O 1
ATOM 415 N N . GLU A 1 141 ? -25.43618 -22.67364 -11.42746 1.000 27.21899 141 GLU A N 1
ATOM 416 C CA . GLU A 1 141 ? -25.53650 -23.75789 -10.45751 1.000 30.29945 141 GLU A CA 1
ATOM 417 C C . GLU A 1 141 ? -25.77500 -23.23572 -9.04600 1.000 27.43623 141 GLU A C 1
ATOM 418 O O . GLU A 1 141 ? -26.48133 -23.88967 -8.27720 1.000 25.41901 141 GLU A O 1
ATOM 424 N N . HIS A 1 142 ? -25.21793 -22.07104 -8.68679 1.000 25.71858 142 HIS A N 1
ATOM 425 C CA . HIS A 1 142 ? -25.44712 -21.54039 -7.34022 1.000 30.75613 142 HIS A CA 1
ATOM 426 C C . HIS A 1 142 ? -26.87335 -21.01793 -7.17838 1.000 26.77381 142 HIS A C 1
ATOM 427 O O . HIS A 1 142 ? -27.42535 -21.05280 -6.06854 1.000 24.70522 142 HIS A O 1
ATOM 434 N N . ASP A 1 143 ? -27.43966 -20.48052 -8.25901 1.000 24.19912 143 ASP A N 1
ATOM 435 C CA . ASP A 1 143 ? -28.84121 -20.06761 -8.31124 1.000 24.37309 143 ASP A CA 1
ATOM 436 C C . ASP A 1 143 ? -29.76329 -21.26066 -8.06677 1.000 26.22412 143 ASP A C 1
ATOM 437 O O . ASP A 1 143 ? -30.62785 -21.21985 -7.18953 1.000 24.45137 143 ASP A O 1
ATOM 442 N N . ILE A 1 144 ? -29.58920 -22.34372 -8.83573 1.000 23.99151 144 ILE A N 1
ATOM 443 C CA . ILE A 1 144 ? -30.39609 -23.54748 -8.61927 1.000 24.36033 144 ILE A CA 1
ATOM 444 C C . ILE A 1 144 ? -30.20340 -24.07854 -7.19986 1.000 24.90258 144 ILE A C 1
ATOM 445 O O . ILE A 1 144 ? -31.16638 -24.48193 -6.54233 1.000 25.10203 144 ILE A O 1
ATOM 450 N N . ALA A 1 145 ? -28.96058 -24.08499 -6.70440 1.000 25.04457 145 ALA A N 1
ATOM 451 C CA . ALA A 1 145 ? -28.67988 -24.62835 -5.37446 1.000 27.26232 145 ALA A CA 1
ATOM 452 C C . ALA A 1 145 ? -29.38956 -23.83393 -4.27989 1.000 25.91613 145 ALA A C 1
ATOM 453 O O . ALA A 1 145 ? -29.81728 -24.40137 -3.26950 1.000 26.08577 145 ALA A O 1
ATOM 455 N N . PHE A 1 146 ? -29.51456 -22.51906 -4.46141 1.000 25.70269 146 PHE A N 1
ATOM 456 C CA . PHE A 1 146 ? -30.28259 -21.70122 -3.52850 1.000 22.91686 146 PHE A CA 1
ATOM 457 C C . PHE A 1 146 ? -31.75098 -22.13163 -3.50606 1.000 24.43306 146 PHE A C 1
ATOM 458 O O . PHE A 1 146 ? -32.32641 -22.34890 -2.43928 1.000 25.91657 146 PHE A O 1
ATOM 466 N N . HIS A 1 147 ? -32.36974 -22.28550 -4.67981 1.000 21.68969 147 HIS A N 1
ATOM 467 C CA . HIS A 1 147 ? -33.77567 -22.69009 -4.71834 1.000 26.53525 147 HIS A CA 1
ATOM 468 C C . HIS A 1 147 ? -33.96374 -24.11185 -4.20409 1.000 28.07519 147 HIS A C 1
ATOM 469 O O . HIS A 1 147 ? -34.93221 -24.38793 -3.48714 1.000 25.74417 147 HIS A O 1
ATOM 476 N N . VAL A 1 148 ? -33.02575 -25.01573 -4.52142 1.000 27.06885 148 VAL A N 1
ATOM 477 C CA . VAL A 1 148 ? -33.08574 -26.37456 -3.98718 1.000 28.25473 148 VAL A CA 1
ATOM 478 C C . VAL A 1 148 ? -32.95493 -26.36945 -2.46327 1.000 24.71756 148 VAL A C 1
ATOM 479 O O . VAL A 1 148 ? -33.61513 -27.15415 -1.77386 1.000 25.31365 148 VAL A O 1
ATOM 483 N N . ALA A 1 149 ? -32.07982 -25.51564 -1.92104 1.000 24.56761 149 ALA A N 1
ATOM 484 C CA . ALA A 1 149 ? -31.93117 -25.39570 -0.47391 1.000 27.96100 149 ALA A CA 1
ATOM 485 C C . ALA A 1 149 ? -33.22805 -24.94598 0.19307 1.000 26.00356 149 ALA A C 1
ATOM 486 O O . ALA A 1 149 ? -33.52993 -25.36207 1.31861 1.000 27.32321 149 ALA A O 1
ATOM 488 N N . ILE A 1 150 ? -33.99659 -24.08452 -0.46655 1.000 24.91491 150 ILE A N 1
ATOM 489 C CA . ILE A 1 150 ? -35.29516 -23.71055 0.09243 1.000 26.99892 150 ILE A CA 1
ATOM 490 C C . ILE A 1 150 ? -36.22090 -24.91683 0.11720 1.000 24.43186 150 ILE A C 1
ATOM 491 O O . ILE A 1 150 ? -36.91192 -25.16726 1.11326 1.000 25.78586 150 ILE A O 1
ATOM 496 N N . ALA A 1 151 ? -36.22282 -25.70908 -0.95843 1.000 25.22799 151 ALA A N 1
ATOM 497 C CA . ALA A 1 151 ? -37.02687 -26.93087 -0.98464 1.000 28.86832 151 ALA A CA 1
ATOM 498 C C . ALA A 1 151 ? -36.59658 -27.91117 0.10352 1.000 29.20447 151 ALA A C 1
ATOM 499 O O . ALA A 1 151 ? -37.44091 -28.54491 0.74992 1.000 26.89427 151 ALA A O 1
ATOM 501 N N . ALA A 1 152 ? -35.29091 -28.05825 0.33387 1.000 26.57479 152 ALA A N 1
ATOM 502 C CA . ALA A 1 152 ? -34.89018 -28.97124 1.40165 1.000 30.36770 152 ALA A CA 1
ATOM 503 C C . ALA A 1 152 ? -35.34119 -28.44377 2.76228 1.000 28.72722 152 ALA A C 1
ATOM 504 O O . ALA A 1 152 ? -35.68781 -29.22324 3.65462 1.000 29.85892 152 ALA A O 1
ATOM 506 N N . ALA A 1 153 ? -35.39146 -27.12441 2.91674 1.000 25.69765 153 ALA A N 1
ATOM 507 C CA . ALA A 1 153 ? -35.80107 -26.53929 4.18227 1.000 27.53185 153 ALA A CA 1
ATOM 508 C C . ALA A 1 153 ? -37.28691 -26.70856 4.46863 1.000 27.90296 153 ALA A C 1
ATOM 509 O O . ALA A 1 153 ? -37.71319 -26.35038 5.57214 1.000 29.80563 153 ALA A O 1
ATOM 511 N N . THR A 1 154 ? -38.08228 -27.24809 3.53019 1.000 26.53608 154 THR A N 1
ATOM 512 C CA . THR A 1 154 ? -39.45482 -27.62191 3.86948 1.000 29.10244 154 THR A CA 1
ATOM 513 C C . THR A 1 154 ? -39.50534 -28.80150 4.82876 1.000 32.15864 154 THR A C 1
ATOM 514 O O . THR A 1 154 ? -40.53890 -29.00784 5.46662 1.000 28.05046 154 THR A O 1
ATOM 518 N N . HIS A 1 155 ? -38.43271 -29.59550 4.89696 1.000 27.92521 155 HIS A N 1
ATOM 519 C CA . HIS A 1 155 ? -38.42574 -30.86329 5.62397 1.000 35.06133 155 HIS A CA 1
ATOM 520 C C . HIS A 1 155 ? -39.54235 -31.78059 5.13702 1.000 38.86965 155 HIS A C 1
ATOM 521 O O . HIS A 1 155 ? -40.05642 -32.62517 5.87159 1.000 34.80587 155 HIS A O 1
ATOM 528 N N . ASN A 1 156 ? -39.90572 -31.62768 3.86883 1.000 32.29814 156 ASN A N 1
ATOM 529 C CA . ASN A 1 156 ? -40.87768 -32.49155 3.22366 1.000 29.72460 156 ASN A CA 1
ATOM 530 C C . ASN A 1 156 ? -40.11410 -33.28471 2.17581 1.000 34.93962 156 ASN A C 1
ATOM 531 O O . ASN A 1 156 ? -39.62516 -32.72007 1.19122 1.000 34.86735 156 ASN A O 1
ATOM 536 N N . ARG A 1 157 ? -40.01729 -34.59037 2.41300 1.000 33.05385 157 ARG A N 1
ATOM 537 C CA . ARG A 1 157 ? -39.31076 -35.52430 1.53924 1.000 37.27740 157 ARG A CA 1
ATOM 538 C C . ARG A 1 157 ? -39.64711 -35.33240 0.05613 1.000 42.04526 157 ARG A C 1
ATOM 539 O O . ARG A 1 157 ? -38.78802 -35.49676 -0.82389 1.000 38.11355 157 ARG A O 1
ATOM 547 N N . TYR A 1 158 ? -40.89243 -35.00058 -0.24228 1.000 34.85263 158 TYR A N 1
ATOM 548 C CA . TYR A 1 158 ? -41.34633 -35.00541 -1.62627 1.000 36.71711 158 TYR A CA 1
ATOM 549 C C . TYR A 1 158 ? -41.04594 -33.70217 -2.34960 1.000 38.69342 158 TYR A C 1
ATOM 550 O O . TYR A 1 158 ? -40.84440 -33.71647 -3.57310 1.000 35.36066 158 TYR A O 1
ATOM 559 N N . TYR A 1 159 ? -40.97255 -32.58794 -1.60909 1.000 37.72992 159 TYR A N 1
ATOM 560 C CA . TYR A 1 159 ? -40.59270 -31.30013 -2.19198 1.000 37.98852 159 TYR A CA 1
ATOM 561 C C . TYR A 1 159 ? -39.17707 -31.33363 -2.74494 1.000 37.37881 159 TYR A C 1
ATOM 562 O O . TYR A 1 159 ? -38.91808 -30.87316 -3.86244 1.000 32.91512 159 TYR A O 1
ATOM 571 N N . GLN A 1 160 ? -38.23113 -31.79963 -1.92682 1.000 36.31727 160 GLN A N 1
ATOM 572 C CA . GLN A 1 160 ? -36.83179 -31.86040 -2.33385 1.000 39.13560 160 GLN A CA 1
ATOM 573 C C . GLN A 1 160 ? -36.65199 -32.77120 -3.54154 1.000 36.95500 160 GLN A C 1
ATOM 574 O O . GLN A 1 160 ? -35.90957 -32.43901 -4.47688 1.000 40.17149 160 GLN A O 1
ATOM 580 N N . ASP A 1 161 ? -37.31978 -33.92888 -3.52767 1.000 36.16642 161 ASP A N 1
ATOM 581 C CA . ASP A 1 161 ? -37.22313 -34.87517 -4.63706 1.000 41.34943 161 ASP A CA 1
ATOM 582 C C . ASP A 1 161 ? -37.74061 -34.26309 -5.93652 1.000 35.48919 161 ASP A C 1
ATOM 583 O O . ASP A 1 161 ? -37.13456 -34.43672 -7.00070 1.000 34.23702 161 ASP A O 1
ATOM 588 N N . LEU A 1 162 ? -38.85182 -33.53716 -5.86544 1.000 33.11716 162 LEU A N 1
ATOM 589 C CA . LEU A 1 162 ? -39.41898 -32.91710 -7.05637 1.000 33.43750 162 LEU A CA 1
ATOM 590 C C . LEU A 1 162 ? -38.46407 -31.90670 -7.68966 1.000 36.51069 162 LEU A C 1
ATOM 591 O O . LEU A 1 162 ? -38.36160 -31.83240 -8.91867 1.000 30.23159 162 LEU A O 1
ATOM 596 N N . LEU A 1 163 ? -37.75803 -31.10964 -6.87656 1.000 35.98275 163 LEU A N 1
ATOM 597 C CA . LEU A 1 163 ? -36.83278 -30.13687 -7.46114 1.000 36.48092 163 LEU A CA 1
ATOM 598 C C . LEU A 1 163 ? -35.62941 -30.82032 -8.10736 1.000 36.59338 163 LEU A C 1
ATOM 599 O O . LEU A 1 163 ? -35.10578 -30.34065 -9.12297 1.000 35.31079 163 LEU A O 1
ATOM 604 N N . GLN A 1 164 ? -35.16904 -31.93355 -7.53081 1.000 30.77308 164 GLN A N 1
ATOM 605 C CA . GLN A 1 164 ? -34.11712 -32.70624 -8.17512 1.000 35.63820 164 GLN A CA 1
ATOM 606 C C . GLN A 1 164 ? -34.62109 -33.31501 -9.47658 1.000 31.76037 164 GLN A C 1
ATOM 607 O O . GLN A 1 164 ? -33.92382 -33.28769 -10.49196 1.000 33.03011 164 GLN A O 1
ATOM 613 N N . TYR A 1 165 ? -35.85173 -33.82751 -9.46821 1.000 31.30034 165 TYR A N 1
ATOM 614 C CA . TYR A 1 165 ? -36.46172 -34.37241 -10.67116 1.000 35.39806 165 TYR A CA 1
ATOM 615 C C . TYR A 1 165 ? -36.50783 -33.34116 -11.79813 1.000 36.84159 165 TYR A C 1
ATOM 616 O O . TYR A 1 165 ? -36.38415 -33.69654 -12.97089 1.000 33.12775 165 TYR A O 1
ATOM 625 N N . LEU A 1 166 ? -36.67145 -32.06089 -11.46234 1.000 33.01747 166 LEU A N 1
ATOM 626 C CA . LEU A 1 166 ? -36.77212 -30.98349 -12.43861 1.000 31.19057 166 LEU A CA 1
ATOM 627 C C . LEU A 1 166 ? -35.43863 -30.29724 -12.69922 1.000 28.93171 166 LEU A C 1
ATOM 628 O O . LEU A 1 166 ? -35.42551 -29.16550 -13.18853 1.000 29.15929 166 LEU A O 1
ATOM 633 N N . ASN A 1 167 ? -34.31697 -30.93868 -12.37086 1.000 30.41982 167 ASN A N 1
ATOM 634 C CA . ASN A 1 167 ? -33.04055 -30.23322 -12.45514 1.000 32.30787 167 ASN A CA 1
ATOM 635 C C . ASN A 1 167 ? -32.73145 -29.77131 -13.88063 1.000 29.18921 167 ASN A C 1
ATOM 636 O O . ASN A 1 167 ? -32.17152 -28.68579 -14.06947 1.000 29.19306 167 ASN A O 1
ATOM 641 N N . LEU A 1 168 ? -33.11546 -30.54295 -14.89828 1.000 31.28084 168 LEU A N 1
ATOM 642 C CA . LEU A 1 168 ? -32.82440 -30.09076 -16.25871 1.000 32.75796 168 LEU A CA 1
ATOM 643 C C . LEU A 1 168 ? -33.69861 -28.90521 -16.64931 1.000 29.94596 168 LEU A C 1
ATOM 644 O O . LEU A 1 168 ? -33.24405 -28.00444 -17.35650 1.000 29.89551 168 LEU A O 1
ATOM 649 N N . GLN A 1 169 ? -34.96013 -28.90068 -16.22213 1.000 28.40941 169 GLN A N 1
ATOM 650 C CA . GLN A 1 169 ? -35.83211 -27.77484 -16.53088 1.000 26.78491 169 GLN A CA 1
ATOM 651 C C . GLN A 1 169 ? -35.37951 -26.52626 -15.78905 1.000 31.53969 169 GLN A C 1
ATOM 652 O O . GLN A 1 169 ? -35.42458 -25.42457 -16.33979 1.000 29.20530 169 GLN A O 1
ATOM 658 N N . LEU A 1 170 ? -34.94909 -26.68335 -14.53348 1.000 29.67722 170 LEU A N 1
ATOM 659 C CA . LEU A 1 170 ? -34.42712 -25.55519 -13.77176 1.000 27.99829 170 LEU A CA 1
ATOM 660 C C . LEU A 1 170 ? -33.21232 -24.96627 -14.45580 1.000 27.35964 170 LEU A C 1
ATOM 661 O O . LEU A 1 170 ? -33.09423 -23.74629 -14.59046 1.000 29.54925 170 LEU A O 1
ATOM 666 N N . ARG A 1 171 ? -32.29381 -25.82480 -14.90901 1.000 27.51428 171 ARG A N 1
ATOM 667 C CA . ARG A 1 171 ? -31.07195 -25.31055 -15.50543 1.000 29.38618 171 ARG A CA 1
ATOM 668 C C . ARG A 1 171 ? -31.38607 -24.58738 -16.80301 1.000 31.64078 171 ARG A C 1
ATOM 669 O O . ARG A 1 171 ? -30.78751 -23.55013 -17.10720 1.000 30.12632 171 ARG A O 1
ATOM 677 N N . LEU A 1 172 ? -32.35654 -25.10685 -17.55690 1.000 32.66545 172 LEU A N 1
ATOM 678 C CA . LEU A 1 172 ? -32.81312 -24.43990 -18.77189 1.000 34.80729 172 LEU A CA 1
ATOM 679 C C . LEU A 1 172 ? -33.36526 -23.04908 -18.46570 1.000 31.62784 172 LEU A C 1
ATOM 680 O O . LEU A 1 172 ? -32.97809 -22.05427 -19.09888 1.000 34.93279 172 LEU A O 1
ATOM 685 N N . ALA A 1 173 ? -34.29220 -22.96384 -17.51526 1.000 28.05000 173 ALA A N 1
ATOM 686 C CA . ALA A 1 173 ? -34.88158 -21.67557 -17.17877 1.000 29.37018 173 ALA A CA 1
ATOM 687 C C . ALA A 1 173 ? -33.83254 -20.72865 -16.60478 1.000 32.33052 173 ALA A C 1
ATOM 688 O O . ALA A 1 173 ? -33.72675 -19.57091 -17.02954 1.000 29.52426 173 ALA A O 1
ATOM 690 N N . VAL A 1 174 ? -33.05935 -21.20617 -15.62158 1.000 29.06787 174 VAL A N 1
ATOM 691 C CA . VAL A 1 174 ? -32.11486 -20.33847 -14.91674 1.000 28.65885 174 VAL A CA 1
ATOM 692 C C . VAL A 1 174 ? -30.97994 -19.89869 -15.84714 1.000 27.89237 174 VAL A C 1
ATOM 693 O O . VAL A 1 174 ? -30.55948 -18.73242 -15.82596 1.000 27.40225 174 VAL A O 1
ATOM 697 N N . SER A 1 175 ? -30.46056 -20.80366 -16.68270 1.000 27.63889 175 SER A N 1
ATOM 698 C CA . SER A 1 175 ? -29.39832 -20.35833 -17.58791 1.000 31.75419 175 SER A CA 1
ATOM 699 C C . SER A 1 175 ? -29.92410 -19.35296 -18.60842 1.000 30.20493 175 SER A C 1
ATOM 700 O O . SER A 1 175 ? -29.25075 -18.35348 -18.88857 1.000 27.21625 175 SER A O 1
ATOM 703 N N . THR A 1 176 ? -31.12846 -19.57760 -19.15744 1.000 30.33826 176 THR A N 1
ATOM 704 C CA . THR A 1 176 ? -31.67754 -18.60770 -20.10877 1.000 30.31823 176 THR A CA 1
ATOM 705 C C . THR A 1 176 ? -31.87531 -17.25398 -19.43877 1.000 31.69619 176 THR A C 1
ATOM 706 O O . THR A 1 176 ? -31.54665 -16.21076 -20.01840 1.000 30.38224 176 THR A O 1
ATOM 710 N N . ALA A 1 177 ? -32.41705 -17.25986 -18.21211 1.000 27.41980 177 ALA A N 1
ATOM 711 C CA . ALA A 1 177 ? -32.69491 -16.01943 -17.48968 1.000 27.55964 177 ALA A CA 1
ATOM 712 C C . ALA A 1 177 ? -31.41785 -15.25417 -17.16769 1.000 29.57660 177 ALA A C 1
ATOM 713 O O . ALA A 1 177 ? -31.32929 -14.04505 -17.41112 1.000 31.80752 177 ALA A O 1
ATOM 715 N N . ARG A 1 178 ? -30.41304 -15.93641 -16.61413 1.000 26.14340 178 ARG A N 1
ATOM 716 C CA . ARG A 1 178 ? -29.22040 -15.21899 -16.17326 1.000 31.87095 178 ARG A CA 1
ATOM 717 C C . ARG A 1 178 ? -28.43805 -14.66296 -17.36353 1.000 34.81179 178 ARG A C 1
ATOM 718 O O . ARG A 1 178 ? -27.93635 -13.53709 -17.30810 1.000 32.35924 178 ARG A O 1
ATOM 726 N N . THR A 1 179 ? -28.33021 -15.43638 -18.44293 1.000 35.28671 179 THR A N 1
ATOM 727 C CA . THR A 1 179 ? -27.74514 -14.93133 -19.68696 1.000 40.86918 179 THR A CA 1
ATOM 728 C C . THR A 1 179 ? -28.47248 -13.68062 -20.17536 1.000 37.00774 179 THR A C 1
ATOM 729 O O . THR A 1 179 ? -27.84085 -12.68457 -20.54441 1.000 38.04604 179 THR A O 1
ATOM 733 N N . ASN A 1 180 ? -29.80654 -13.70492 -20.16414 1.000 33.61425 180 ASN A N 1
ATOM 734 C CA . ASN A 1 180 ? -30.55959 -12.53240 -20.58815 1.000 35.69567 180 ASN A CA 1
ATOM 735 C C . ASN A 1 180 ? -30.30517 -11.33466 -19.67587 1.000 39.57283 180 ASN A C 1
ATOM 736 O O . ASN A 1 180 ? -30.12305 -10.21620 -20.16015 1.000 39.13550 180 ASN A O 1
ATOM 741 N N . SER A 1 181 ? -30.25902 -11.54660 -18.35299 1.000 36.03491 181 SER A N 1
ATOM 742 C CA . SER A 1 181 ? -30.12816 -10.41757 -17.43058 1.000 39.95750 181 SER A CA 1
ATOM 743 C C . SER A 1 181 ? -28.75580 -9.74693 -17.50448 1.000 40.60836 181 SER A C 1
ATOM 744 O O . SER A 1 181 ? -28.63785 -8.54689 -17.21479 1.000 40.39618 181 SER A O 1
ATOM 747 N N . ARG A 1 182 ? -27.71242 -10.47884 -17.88658 1.000 40.52795 182 ARG A N 1
ATOM 748 C CA . ARG A 1 182 ? -26.41370 -9.83573 -18.05227 1.000 47.39736 182 ARG A CA 1
ATOM 749 C C . ARG A 1 182 ? -26.36730 -8.85610 -19.22367 1.000 47.07248 182 ARG A C 1
ATOM 750 O O . ARG A 1 182 ? -25.37614 -8.13098 -19.35812 1.000 52.16297 182 ARG A O 1
ATOM 758 N N . ARG A 1 183 ? -27.41242 -8.79004 -20.05335 1.000 50.03991 183 ARG A N 1
ATOM 759 C CA . ARG A 1 183 ? -27.40745 -7.84227 -21.16309 1.000 52.56185 183 ARG A CA 1
ATOM 760 C C . ARG A 1 183 ? -27.63479 -6.40788 -20.68858 1.000 55.27335 183 ARG A C 1
ATOM 761 O O . ARG A 1 183 ? -27.23070 -5.46278 -21.37530 1.000 52.00092 183 ARG A O 1
ATOM 769 N N . GLN A 1 184 ? -28.26412 -6.22584 -19.52616 1.000 50.09528 184 GLN A N 1
ATOM 770 C CA . GLN A 1 184 ? -28.59856 -4.91411 -18.98133 1.000 46.81670 184 GLN A CA 1
ATOM 771 C C . GLN A 1 184 ? -27.70846 -4.63814 -17.77622 1.000 49.17803 184 GLN A C 1
ATOM 772 O O . GLN A 1 184 ? -27.75456 -5.38290 -16.78829 1.000 43.53106 184 GLN A O 1
ATOM 778 N N . GLU A 1 185 ? -26.90843 -3.57272 -17.85102 1.000 42.60444 185 GLU A N 1
ATOM 779 C CA . GLU A 1 185 ? -26.03163 -3.22845 -16.73804 1.000 46.73603 185 GLU A CA 1
ATOM 780 C C . GLU A 1 185 ? -26.82850 -3.09539 -15.44232 1.000 42.96383 185 GLU A C 1
ATOM 781 O O . GLU A 1 185 ? -27.93493 -2.54420 -15.41835 1.000 42.77722 185 GLU A O 1
ATOM 783 N N . GLY A 1 186 ? -26.27455 -3.64902 -14.36605 1.000 44.38405 186 GLY A N 1
ATOM 784 C CA . GLY A 1 186 ? -26.89115 -3.58862 -13.05555 1.000 39.61005 186 GLY A CA 1
ATOM 785 C C . GLY A 1 186 ? -28.05807 -4.52473 -12.81348 1.000 39.53411 186 GLY A C 1
ATOM 786 O O . GLY A 1 186 ? -28.48291 -4.65509 -11.65733 1.000 39.67291 186 GLY A O 1
ATOM 787 N N . LEU A 1 187 ? -28.58786 -5.19503 -13.84667 1.000 40.36190 187 LEU A N 1
ATOM 788 C CA . LEU A 1 187 ? -29.74903 -6.06409 -13.64657 1.000 38.38327 187 LEU A CA 1
ATOM 789 C C . LEU A 1 187 ? -29.42584 -7.24471 -12.74703 1.000 33.86835 187 LEU A C 1
ATOM 790 O O . LEU A 1 187 ? -30.28275 -7.69339 -11.97429 1.000 35.98060 187 LEU A O 1
ATOM 795 N N . THR A 1 188 ? -28.20546 -7.78153 -12.83566 1.000 32.31254 188 THR A N 1
ATOM 796 C CA . THR A 1 188 ? -27.91122 -8.96416 -12.03468 1.000 37.04288 188 THR A CA 1
ATOM 797 C C . THR A 1 188 ? -27.90984 -8.64276 -10.54898 1.000 34.79440 188 THR A C 1
ATOM 798 O O . THR A 1 188 ? -28.27116 -9.49957 -9.73698 1.000 34.00011 188 THR A O 1
ATOM 802 N N . ALA A 1 189 ? -27.52299 -7.42178 -10.16919 1.000 34.44156 189 ALA A N 1
ATOM 803 C CA . ALA A 1 189 ? -27.59181 -7.04150 -8.76033 1.000 32.22073 189 ALA A CA 1
ATOM 804 C C . ALA A 1 189 ? -29.03539 -6.89998 -8.30415 1.000 28.76959 189 ALA A C 1
ATOM 805 O O . ALA A 1 189 ? -29.36088 -7.23470 -7.15920 1.000 29.50943 189 ALA A O 1
ATOM 807 N N . VAL A 1 190 ? -29.90911 -6.39527 -9.18067 1.000 30.31019 190 VAL A N 1
ATOM 808 C CA . VAL A 1 190 ? -31.33778 -6.33446 -8.87512 1.000 31.16618 190 VAL A CA 1
ATOM 809 C C . VAL A 1 190 ? -31.89939 -7.73935 -8.66399 1.000 31.30517 190 VAL A C 1
ATOM 810 O O . VAL A 1 190 ? -32.67645 -7.98658 -7.73930 1.000 30.38368 190 VAL A O 1
ATOM 814 N N . VAL A 1 191 ? -31.53630 -8.67410 -9.54119 1.000 29.84395 191 VAL A N 1
ATOM 815 C CA . VAL A 1 191 ? -31.99083 -10.04926 -9.37540 1.000 30.19104 191 VAL A CA 1
ATOM 816 C C . VAL A 1 191 ? -31.45034 -10.63358 -8.08373 1.000 27.47770 191 VAL A C 1
ATOM 817 O O . VAL A 1 191 ? -32.15008 -11.37132 -7.37950 1.000 31.22122 191 VAL A O 1
ATOM 821 N N . HIS A 1 192 ? -30.21057 -10.29521 -7.72823 1.000 30.10573 192 HIS A N 1
ATOM 822 C CA . HIS A 1 192 ? -29.66280 -10.80506 -6.47746 1.000 29.59216 192 HIS A CA 1
ATOM 823 C C . HIS A 1 192 ? -30.50899 -10.38234 -5.27515 1.000 29.83156 192 HIS A C 1
ATOM 824 O O . HIS A 1 192 ? -30.69709 -11.16771 -4.33579 1.000 32.04320 192 HIS A O 1
ATOM 831 N N . GLN A 1 193 ? -31.02387 -9.14591 -5.27770 1.000 28.00145 193 GLN A N 1
ATOM 832 C CA . GLN A 1 193 ? -31.87747 -8.72063 -4.17105 1.000 31.84117 193 GLN A CA 1
ATOM 833 C C . GLN A 1 193 ? -33.18657 -9.50699 -4.12940 1.000 30.28872 193 GLN A C 1
ATOM 834 O O . GLN A 1 193 ? -33.78941 -9.63521 -3.05859 1.000 30.09214 193 GLN A O 1
ATOM 840 N N . GLU A 1 194 ? -33.65625 -10.00731 -5.27839 1.000 25.92543 194 GLU A N 1
ATOM 841 C CA . GLU A 1 194 ? -34.81492 -10.90285 -5.28062 1.000 26.30746 194 GLU A CA 1
ATOM 842 C C . GLU A 1 194 ? -34.52706 -12.18237 -4.50317 1.000 27.51264 194 GLU A C 1
ATOM 843 O O . GLU A 1 194 ? -35.40240 -12.67925 -3.78005 1.000 25.20687 194 GLU A O 1
ATOM 849 N N . HIS A 1 195 ? -33.31517 -12.74248 -4.65279 1.000 24.50134 195 HIS A N 1
ATOM 850 C CA . HIS A 1 195 ? -32.93920 -13.91788 -3.86254 1.000 27.44970 195 HIS A CA 1
ATOM 851 C C . HIS A 1 195 ? -32.81336 -13.56712 -2.38474 1.000 26.47350 195 HIS A C 1
ATOM 852 O O . HIS A 1 195 ? -33.23076 -14.34767 -1.51823 1.000 24.21599 195 HIS A O 1
ATOM 859 N N . VAL A 1 196 ? -32.23189 -12.40208 -2.08127 1.000 28.79818 196 VAL A N 1
ATOM 860 C CA . VAL A 1 196 ? -32.08995 -11.98372 -0.68985 1.000 31.14179 196 VAL A CA 1
ATOM 861 C C . VAL A 1 196 ? -33.45626 -11.85514 -0.02686 1.000 27.27343 196 VAL A C 1
ATOM 862 O O . VAL A 1 196 ? -33.62731 -12.22841 1.13960 1.000 29.78203 196 VAL A O 1
ATOM 866 N N . ALA A 1 197 ? -34.45516 -11.35574 -0.76707 1.000 26.99442 197 ALA A N 1
ATOM 867 C CA . ALA A 1 197 ? -35.78482 -11.14221 -0.18981 1.000 28.64924 197 ALA A CA 1
ATOM 868 C C . ALA A 1 197 ? -36.44092 -12.45591 0.21155 1.000 26.73831 197 ALA A C 1
ATOM 869 O O . ALA A 1 197 ? -37.17148 -12.51714 1.20887 1.000 26.64019 197 ALA A O 1
ATOM 871 N N . VAL A 1 198 ? -36.22878 -13.50762 -0.56983 1.000 24.86106 198 VAL A N 1
ATOM 872 C CA . VAL A 1 198 ? -36.74192 -14.81921 -0.17935 1.000 23.31795 198 VAL A CA 1
ATOM 873 C C . VAL A 1 198 ? -36.02381 -15.30310 1.07402 1.000 25.53853 198 VAL A C 1
ATOM 874 O O . VAL A 1 198 ? -36.65035 -15.76489 2.03507 1.000 24.85267 198 VAL A O 1
ATOM 878 N N . TYR A 1 199 ? -34.69598 -15.18865 1.08309 1.000 25.31094 199 TYR A N 1
ATOM 879 C CA . TYR A 1 199 ? -33.91613 -15.63488 2.23110 1.000 29.54267 199 TYR A CA 1
ATOM 880 C C . TYR A 1 199 ? -34.31821 -14.88039 3.50067 1.000 28.33817 199 TYR A C 1
ATOM 881 O O . TYR A 1 199 ? -34.47392 -15.48446 4.56599 1.000 27.10274 199 TYR A O 1
ATOM 890 N N . ASP A 1 200 ? -34.49792 -13.56180 3.38973 1.000 29.35404 200 ASP A N 1
ATOM 891 C CA . ASP A 1 200 ? -34.83399 -12.71994 4.53849 1.000 29.46074 200 ASP A CA 1
ATOM 892 C C . ASP A 1 200 ? -36.19028 -13.08176 5.11682 1.000 32.64734 200 ASP A C 1
ATOM 893 O O . ASP A 1 200 ? -36.37141 -13.07234 6.34064 1.000 26.97505 200 ASP A O 1
ATOM 898 N N . ALA A 1 201 ? -37.16032 -13.37828 4.24519 1.000 30.33712 201 ALA A N 1
ATOM 899 C CA . ALA A 1 201 ? -38.49180 -13.75390 4.69448 1.000 30.41455 201 ALA A CA 1
ATOM 900 C C . ALA A 1 201 ? -38.46343 -15.08809 5.42614 1.000 32.34921 201 ALA A C 1
ATOM 901 O O . ALA A 1 201 ? -39.12637 -15.25560 6.46121 1.000 29.67003 201 ALA A O 1
ATOM 903 N N . ILE A 1 202 ? -37.67111 -16.03639 4.91749 1.000 26.70478 202 ILE A N 1
ATOM 904 C CA . ILE A 1 202 ? -37.52364 -17.33448 5.56403 1.000 27.91825 202 ILE A CA 1
ATOM 905 C C . ILE A 1 202 ? -36.78397 -17.19537 6.89463 1.000 29.83521 202 ILE A C 1
ATOM 906 O O . ILE A 1 202 ? -37.16368 -17.80729 7.90410 1.000 28.74185 202 ILE A O 1
ATOM 911 N N . LEU A 1 203 ? -35.70289 -16.41133 6.90954 1.000 28.19953 203 LEU A N 1
ATOM 912 C CA . LEU A 1 203 ? -34.99772 -16.11367 8.15618 1.000 33.40040 203 LEU A CA 1
ATOM 913 C C . LEU A 1 203 ? -35.93903 -15.56238 9.22600 1.000 31.84941 203 LEU A C 1
ATOM 914 O O . LEU A 1 203 ? -35.89288 -15.99578 10.38208 1.000 33.98986 203 LEU A O 1
ATOM 919 N N . ALA A 1 204 ? -36.80843 -14.61517 8.85006 1.000 30.24837 204 ALA A N 1
ATOM 920 C CA . ALA A 1 204 ? -37.76345 -14.00709 9.77324 1.000 34.07569 204 ALA A CA 1
ATOM 921 C C . ALA A 1 204 ? -38.89043 -14.95161 10.16637 1.000 37.07453 204 ALA A C 1
ATOM 922 O O . ALA A 1 204 ? -39.68939 -14.59995 11.03939 1.000 35.25792 204 ALA A O 1
ATOM 924 N N . GLY A 1 205 ? -38.97815 -16.12924 9.55113 1.000 34.11206 205 GLY A N 1
ATOM 925 C CA . GLY A 1 205 ? -40.06004 -17.05744 9.85812 1.000 30.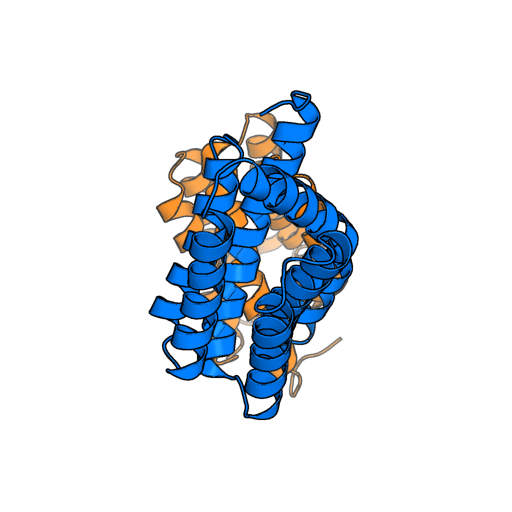50976 205 GLY A CA 1
ATOM 926 C C . GLY A 1 205 ? -41.44016 -16.54777 9.50007 1.000 33.90006 205 GLY A C 1
ATOM 927 O O . GLY A 1 205 ? -42.39645 -16.78504 10.24662 1.000 33.72105 205 GLY A O 1
ATOM 928 N N . ASP A 1 206 ? -41.56770 -15.86458 8.35328 1.000 33.45768 206 ASP A N 1
ATOM 929 C CA . ASP A 1 206 ? -42.80572 -15.24501 7.88122 1.000 28.90103 206 ASP A CA 1
ATOM 930 C C . ASP A 1 206 ? -43.29704 -15.94427 6.60960 1.000 34.12447 206 ASP A C 1
ATOM 931 O O . ASP A 1 206 ? -42.86270 -15.58982 5.50149 1.000 32.42938 206 ASP A O 1
ATOM 936 N N . PRO A 1 207 ? -44.20981 -16.92085 6.71209 1.000 32.62168 207 PRO A N 1
ATOM 937 C CA . PRO A 1 207 ? -44.58817 -17.71007 5.52394 1.000 31.00273 207 PRO A CA 1
ATOM 938 C C . PRO A 1 207 ? -45.26226 -16.91243 4.42183 1.000 34.62367 207 PRO A C 1
ATOM 939 O O . PRO A 1 207 ? -44.96834 -17.14063 3.23920 1.000 28.83222 207 PRO A O 1
ATOM 943 N N . ASP A 1 208 ? -46.17533 -15.99842 4.76341 1.000 34.12069 208 ASP A N 1
ATOM 944 C CA . ASP A 1 208 ? -46.86226 -15.23884 3.71970 1.000 36.25190 208 ASP A CA 1
ATOM 945 C C . ASP A 1 208 ? -45.89375 -14.32033 2.99282 1.000 36.25420 208 ASP A C 1
ATOM 946 O O . ASP A 1 208 ? -45.98618 -14.14180 1.77212 1.000 31.46417 208 ASP A O 1
ATOM 951 N N . ARG A 1 209 ? -44.95486 -13.73166 3.73163 1.000 33.57296 209 ARG A N 1
ATOM 952 C CA . ARG A 1 209 ? -43.94532 -12.89976 3.09803 1.000 34.69424 209 ARG A CA 1
ATOM 953 C C . ARG A 1 209 ? -43.00868 -13.73889 2.23357 1.000 30.48374 209 ARG A C 1
ATOM 954 O O . ARG A 1 209 ? -42.55908 -13.28441 1.17768 1.000 30.40203 209 ARG A O 1
ATOM 962 N N . ALA A 1 210 ? -42.66947 -14.94552 2.69508 1.000 28.62769 210 ALA A N 1
ATOM 963 C CA . ALA A 1 210 ? -41.73511 -15.79570 1.96289 1.000 29.06683 210 ALA A CA 1
ATOM 964 C C . ALA A 1 210 ? -42.35916 -16.28689 0.66573 1.000 26.38831 210 ALA A C 1
ATOM 965 O O . ALA A 1 210 ? -41.70446 -16.30302 -0.38490 1.000 30.07116 210 ALA A O 1
ATOM 967 N N . ARG A 1 211 ? -43.63056 -16.67379 0.72497 1.000 28.29950 211 ARG A N 1
ATOM 968 C CA . ARG A 1 211 ? -44.34759 -17.08144 -0.47098 1.000 30.24801 211 ARG A CA 1
ATOM 969 C C . ARG A 1 211 ? -44.39335 -15.95459 -1.48710 1.000 31.41244 211 ARG A C 1
ATOM 970 O O . ARG A 1 211 ? -44.16559 -16.18201 -2.67546 1.000 26.84581 211 ARG A O 1
ATOM 978 N N . LEU A 1 212 ? -44.66248 -14.72673 -1.04029 1.000 31.44026 212 LEU A N 1
ATOM 979 C CA . LEU A 1 212 ? -44.75353 -13.61987 -1.98985 1.000 31.13974 212 LEU A CA 1
ATOM 980 C C . LEU A 1 212 ? -43.40489 -13.32275 -2.63417 1.000 32.27583 212 LEU A C 1
ATOM 981 O O . LEU A 1 212 ? -43.32048 -13.13344 -3.85598 1.000 29.30815 212 LEU A O 1
ATOM 986 N N . ALA A 1 213 ? -42.33682 -13.27790 -1.83263 1.000 28.79908 213 ALA A N 1
ATOM 987 C CA . ALA A 1 213 ? -41.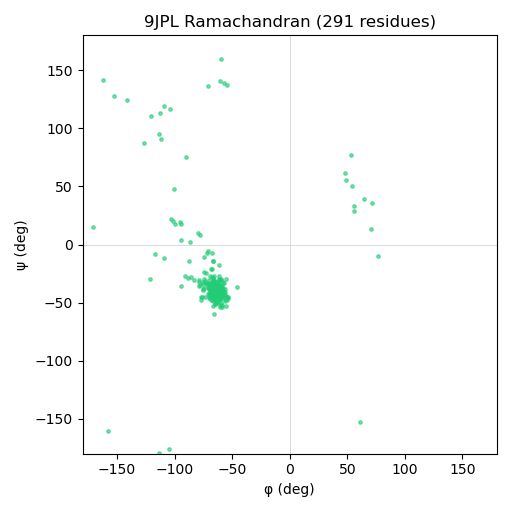01584 -12.99876 -2.39045 1.000 29.87507 213 ALA A CA 1
ATOM 988 C C . ALA A 1 213 ? -40.59938 -14.07184 -3.39110 1.000 25.87131 213 ALA A C 1
ATOM 989 O O . ALA A 1 213 ? -39.96128 -13.77144 -4.41400 1.000 26.82116 213 ALA A O 1
ATOM 991 N N . ALA A 1 214 ? -40.92925 -15.33349 -3.10139 1.000 24.54408 214 ALA A N 1
ATOM 992 C CA . ALA A 1 214 ? -40.56886 -16.42157 -4.00768 1.000 26.76619 214 ALA A CA 1
ATOM 993 C C . ALA A 1 214 ? -41.31531 -16.31041 -5.32756 1.000 29.04107 214 ALA A C 1
ATOM 994 O O . ALA A 1 214 ? -40.72158 -16.44571 -6.40604 1.000 25.37725 214 ALA A O 1
ATOM 996 N N . THR A 1 215 ? -42.63364 -16.10510 -5.26421 1.000 26.65186 215 THR A N 1
ATOM 997 C CA . THR A 1 215 ? -43.40488 -16.00750 -6.49595 1.000 31.62527 215 THR A CA 1
ATOM 998 C C . THR A 1 215 ? -43.05469 -14.73927 -7.26888 1.000 32.81176 215 THR A C 1
ATOM 999 O O . THR A 1 215 ? -43.02662 -14.75404 -8.51068 1.000 30.05176 215 THR A O 1
ATOM 1003 N N . ARG A 1 216 ? -42.74432 -13.65123 -6.55465 1.000 28.89227 216 ARG A N 1
ATOM 1004 C CA . ARG A 1 216 ? -42.37780 -12.39880 -7.20911 1.000 30.19500 216 ARG A CA 1
ATOM 1005 C C . ARG A 1 216 ? -41.05167 -12.51560 -7.96295 1.000 32.44148 216 ARG A C 1
ATOM 1006 O O . ARG A 1 216 ? -40.90273 -11.95675 -9.05551 1.000 30.58890 216 ARG A O 1
ATOM 1014 N N . HIS A 1 217 ? -40.06827 -13.21273 -7.38518 1.000 25.54914 217 HIS A N 1
ATOM 1015 C CA . HIS A 1 217 ? -38.82122 -13.48273 -8.09565 1.000 26.97886 217 HIS A CA 1
ATOM 1016 C C . HIS A 1 217 ? -39.09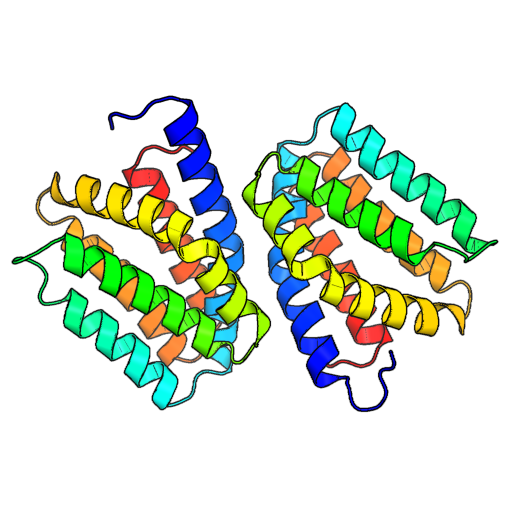085 -14.17427 -9.43299 1.000 28.41548 217 HIS A C 1
ATOM 1017 O O . HIS A 1 217 ? -38.51997 -13.79881 -10.46922 1.000 27.25384 217 HIS A O 1
ATOM 1024 N N . LEU A 1 218 ? -39.97886 -15.16911 -9.43102 1.000 25.62224 218 LEU A N 1
ATOM 1025 C CA . LEU A 1 218 ? -40.24875 -15.93870 -10.64203 1.000 30.51705 218 LEU A CA 1
ATOM 1026 C C . LEU A 1 218 ? -41.10067 -15.14306 -11.62885 1.000 32.06378 218 LEU A C 1
ATOM 1027 O O . LEU A 1 218 ? -40.92411 -15.26450 -12.85129 1.000 31.13041 218 LEU A O 1
ATOM 1032 N N . GLN A 1 219 ? -42.01253 -14.30976 -11.11810 1.000 30.15663 219 GLN A N 1
ATOM 1033 C CA . GLN A 1 219 ? -42.78908 -13.42068 -11.98341 1.000 34.27725 219 GLN A CA 1
ATOM 1034 C C . GLN A 1 219 ? -41.89843 -12.41000 -12.69713 1.000 32.66429 219 GLN A C 1
ATOM 1035 O O . GLN A 1 219 ? -42.09803 -12.12131 -13.88188 1.000 31.49923 219 GLN A O 1
ATOM 1041 N N . GLN A 1 220 ? -40.93396 -11.83132 -11.98147 1.000 29.94136 220 GLN A N 1
ATOM 1042 C CA . GLN A 1 220 ? -40.05379 -10.84149 -12.59310 1.000 32.02556 220 GLN A CA 1
ATOM 1043 C C . GLN A 1 220 ? -39.10960 -11.48582 -13.59949 1.000 34.77699 220 GLN A C 1
ATOM 1044 O O . GLN A 1 220 ? -38.81440 -10.89286 -14.64282 1.000 32.49686 220 GLN A O 1
ATOM 1050 N N . ALA A 1 221 ? -38.61836 -12.69516 -13.29973 1.000 31.69479 221 ALA A N 1
ATOM 1051 C CA . ALA A 1 221 ? -37.78165 -13.41690 -14.25981 1.000 32.15452 221 ALA A CA 1
ATOM 1052 C C . ALA A 1 221 ? -38.55298 -13.71304 -15.53974 1.000 30.59952 221 ALA A C 1
ATOM 1053 O O . ALA A 1 221 ? -38.03294 -13.53190 -16.64779 1.000 32.62566 221 ALA A O 1
ATOM 1055 N N . ALA A 1 222 ? -39.79513 -14.18084 -15.40201 1.000 32.09140 222 ALA A N 1
ATOM 1056 C CA . ALA A 1 222 ? -40.62557 -14.47468 -16.56246 1.000 33.32015 222 ALA A CA 1
ATOM 1057 C C . ALA A 1 222 ? -40.88296 -13.21617 -17.37415 1.000 35.07031 222 ALA A C 1
ATOM 1058 O O . ALA A 1 222 ? -40.92462 -13.25459 -18.61171 1.000 34.48049 222 ALA A O 1
ATOM 1060 N N . SER A 1 223 ? -41.02857 -12.08573 -16.68931 1.000 32.33404 223 SER A N 1
ATOM 1061 C CA . SER A 1 223 ? -41.30152 -10.82143 -17.35457 1.000 37.88147 223 SER A CA 1
ATOM 1062 C C . SER A 1 223 ? -40.03938 -10.23406 -17.98218 1.000 37.52304 223 SER A C 1
ATOM 1063 O O . SER A 1 223 ? -40.11023 -9.64863 -19.06698 1.000 38.75090 223 SER A O 1
ATOM 1066 N N . ARG A 1 224 ? -38.87435 -10.41523 -17.35215 1.000 35.26052 224 ARG A N 1
ATOM 1067 C CA . ARG A 1 224 ? -37.62616 -10.03794 -18.01062 1.000 36.21423 224 ARG A CA 1
ATOM 1068 C C . ARG A 1 224 ? -37.43724 -10.78110 -19.32723 1.000 38.57624 224 ARG A C 1
ATOM 1069 O O . ARG A 1 224 ? -36.87788 -10.22649 -20.27920 1.000 39.17291 224 ARG A O 1
ATOM 1077 N N . LEU A 1 225 ? -37.88261 -12.03302 -19.39551 1.000 34.96978 225 LEU A N 1
ATOM 1078 C CA . LEU A 1 225 ? -37.78997 -12.84761 -20.60019 1.000 36.63729 225 LEU A CA 1
ATOM 1079 C C . LEU A 1 225 ? -38.97041 -12.65938 -21.55013 1.000 38.53198 225 LEU A C 1
ATOM 1080 O O . LEU A 1 225 ? -39.02408 -13.33290 -22.58685 1.000 34.87779 225 LEU A O 1
ATOM 1085 N N . ARG A 1 226 ? -39.90684 -11.76595 -21.22438 1.000 37.97278 226 ARG A N 1
ATOM 1086 C CA . ARG A 1 226 ? -41.10324 -11.50740 -22.03357 1.000 41.72175 226 ARG A CA 1
ATOM 1087 C C . ARG A 1 226 ? -41.87988 -12.79328 -22.30715 1.000 47.42559 226 ARG A C 1
ATOM 1088 O O . ARG A 1 226 ? -42.23829 -13.10766 -23.44490 1.000 46.01884 226 ARG A O 1
ATOM 1096 N N . LEU A 1 227 ? -42.14884 -13.54320 -21.23638 1.000 44.38809 227 LEU A N 1
ATOM 1097 C CA . LEU A 1 227 ? -42.87729 -14.79852 -21.34999 1.000 45.24049 227 LEU A CA 1
ATOM 1098 C C . LEU A 1 227 ? -44.38871 -14.61865 -21.28571 1.000 51.89732 227 LEU A C 1
ATOM 1099 O O . LEU A 1 227 ? -45.12149 -15.55129 -21.64307 1.000 54.92325 227 LEU A O 1
ATOM 1104 N N . ASP A 1 228 ? -44.86626 -13.45323 -20.84873 1.000 53.52166 228 ASP A N 1
ATOM 1105 C CA . ASP A 1 228 ? -46.29601 -13.12101 -20.82699 1.000 62.14084 228 ASP A CA 1
ATOM 1106 C C . ASP A 1 228 ? -47.12140 -14.25080 -20.19872 1.000 63.34244 228 ASP A C 1
ATOM 1107 O O . ASP A 1 228 ? -47.98210 -14.86796 -20.83004 1.000 64.60952 228 ASP A O 1
ATOM 1109 N N . LEU A 1 229 ? -46.82548 -14.52178 -18.93117 1.000 65.37569 229 LEU A N 1
ATOM 1110 C CA . LEU A 1 229 ? -47.48848 -15.58833 -18.18592 1.000 63.61344 229 LEU A CA 1
ATOM 1111 C C . LEU A 1 229 ? -48.98964 -15.32278 -18.03114 1.000 65.61050 229 LEU A C 1
ATOM 1112 O O . LEU A 1 229 ? -49.79916 -16.25426 -18.00170 1.000 66.39564 229 LEU A O 1
ATOM 1117 N N . SER B 1 83 ? -49.49391 -49.55404 2.60919 1.000 74.20984 83 SER B N 1
ATOM 1118 C CA . SER B 1 83 ? -50.68954 -50.39608 2.67242 1.000 71.37776 83 SER B CA 1
ATOM 1119 C C . SER B 1 83 ? -51.54051 -50.17540 3.92667 1.000 73.89336 83 SER B C 1
ATOM 1120 O O . SER B 1 83 ? -52.46423 -50.94839 4.16615 1.000 78.04565 83 SER B O 1
ATOM 1123 N N . ALA B 1 84 ? -51.23323 -49.14840 4.72677 1.000 72.69622 84 ALA B N 1
ATOM 1124 C CA . ALA B 1 84 ? -52.00122 -48.86239 5.93986 1.000 74.15467 84 ALA B CA 1
ATOM 1125 C C . ALA B 1 84 ? -51.80029 -47.39910 6.33431 1.000 74.80788 84 ALA B C 1
ATOM 1126 O O . ALA B 1 84 ? -51.46949 -46.56239 5.49260 1.000 69.40881 84 ALA B O 1
ATOM 1128 N N . GLY B 1 85 ? -52.08436 -47.06630 7.60744 1.000 78.14624 85 GLY B N 1
ATOM 1129 C CA . GLY B 1 85 ? -52.04358 -45.65546 7.97989 1.000 78.22656 85 GLY B CA 1
ATOM 1130 C C . GLY B 1 85 ? -52.15997 -45.24941 9.44164 1.000 77.65983 85 GLY B C 1
ATOM 1131 O O . GLY B 1 85 ? -52.36670 -44.06297 9.73206 1.000 75.16147 85 GLY B O 1
ATOM 1132 N N . LEU B 1 86 ? -51.99994 -46.18777 10.37837 1.000 75.91797 86 LEU B N 1
ATOM 1133 C CA . LEU B 1 86 ? -52.21056 -45.85780 11.78695 1.000 78.01223 86 LEU B CA 1
ATOM 1134 C C . LEU B 1 86 ? -51.16710 -44.86431 12.30719 1.000 78.91583 86 LEU B C 1
ATOM 1135 O O . LEU B 1 86 ? -51.51834 -43.77969 12.79724 1.000 74.57988 86 LEU B O 1
ATOM 1137 N N . ASP B 1 87 ? -49.87995 -45.23593 12.24589 1.000 76.97779 87 ASP B N 1
ATOM 1138 C CA . ASP B 1 87 ? -48.76728 -44.37345 12.64101 1.000 72.81902 87 ASP B CA 1
ATOM 1139 C C . ASP B 1 87 ? -48.07774 -43.75263 11.43628 1.000 72.97507 87 ASP B C 1
ATOM 1140 O O . ASP B 1 87 ? -46.91908 -43.32147 11.52561 1.000 70.88656 87 ASP B O 1
ATOM 1142 N N . ASP B 1 88 ? -48.76835 -43.71492 10.30015 1.000 69.76039 88 ASP B N 1
ATOM 1143 C CA . ASP B 1 88 ? -48.25768 -43.13619 9.07208 1.000 64.74141 88 ASP B CA 1
ATOM 1144 C C . ASP B 1 88 ? -48.86626 -41.77167 8.80434 1.000 58.15262 88 ASP B C 1
ATOM 1145 O O . ASP B 1 88 ? -48.88665 -41.31861 7.65952 1.000 54.82504 88 ASP B O 1
ATOM 1150 N N . ARG B 1 89 ? -49.37820 -41.10734 9.84113 1.000 56.74257 89 ARG B N 1
ATOM 1151 C CA . ARG B 1 89 ? -50.06574 -39.83852 9.64709 1.000 52.93605 89 ARG B CA 1
ATOM 1152 C C . ARG B 1 89 ? -49.11462 -38.73979 9.18862 1.000 52.14292 89 ARG B C 1
ATOM 1153 O O . ARG B 1 89 ? -49.47869 -37.91292 8.34012 1.000 45.66844 89 ARG B O 1
ATOM 1161 N N . GLU B 1 90 ? -47.90010 -38.69425 9.73989 1.000 50.23243 90 GLU B N 1
ATOM 1162 C CA . GLU B 1 90 ? -46.98476 -37.64922 9.30157 1.000 49.84252 90 GLU B CA 1
ATOM 1163 C C . GLU B 1 90 ? -46.57313 -37.85662 7.85188 1.000 48.08544 90 GLU B C 1
ATOM 1164 O O . GLU B 1 90 ? -46.38869 -36.88530 7.11419 1.000 43.42016 90 GLU B O 1
ATOM 1170 N N . GLN B 1 91 ? -46.47071 -39.10355 7.40835 1.000 46.74044 91 GLN B N 1
ATOM 1171 C CA . GLN B 1 91 ? -46.18559 -39.32605 6.00030 1.000 46.39614 91 GLN B CA 1
ATOM 1172 C C . GLN B 1 91 ? -47.37563 -38.93846 5.13095 1.000 43.87457 91 GLN B C 1
ATOM 1173 O O . GLN B 1 91 ? -47.20166 -38.27158 4.10707 1.000 38.80741 91 GLN B O 1
ATOM 1179 N N . LEU B 1 92 ? -48.59424 -39.32061 5.53147 1.000 41.70594 92 LEU B N 1
ATOM 1180 C CA . LEU B 1 92 ? -49.77869 -38.84543 4.81678 1.000 41.18986 92 LEU B CA 1
ATOM 1181 C C . LEU B 1 92 ? -49.84047 -37.32387 4.81559 1.000 40.35419 92 LEU B C 1
ATOM 1182 O O . LEU B 1 92 ? -50.23349 -36.70917 3.81504 1.000 35.34828 92 LEU B O 1
ATOM 1187 N N . ALA B 1 93 ? -49.44450 -36.69476 5.92620 1.000 36.55816 93 ALA B N 1
ATOM 1188 C CA . ALA B 1 93 ? -49.49760 -35.24222 5.98424 1.000 37.69253 93 ALA B CA 1
ATOM 1189 C C . ALA B 1 93 ? -48.52580 -34.61218 4.99442 1.000 35.85962 93 ALA B C 1
ATOM 1190 O O . ALA B 1 93 ? -48.81110 -33.54258 4.45127 1.000 35.16265 93 ALA B O 1
ATOM 1192 N N . SER B 1 94 ? -47.38477 -35.26288 4.74471 1.000 35.23792 94 SER B N 1
ATOM 1193 C CA . SER B 1 94 ? -46.41251 -34.73465 3.78434 1.000 38.25080 94 SER B CA 1
ATOM 1194 C C . SER B 1 94 ? -46.92963 -34.81646 2.35152 1.000 32.43823 94 SER B C 1
ATOM 1195 O O . SER B 1 94 ? -46.66450 -33.91840 1.54564 1.000 32.67359 94 SER B O 1
ATOM 1198 N N . VAL B 1 95 ? -47.63385 -35.89930 2.00693 1.000 33.41565 95 VAL B N 1
ATOM 1199 C CA . VAL B 1 95 ? -48.24723 -36.00356 0.68001 1.000 33.92979 95 VAL B CA 1
ATOM 1200 C C . VAL B 1 95 ? -49.32834 -34.94287 0.50335 1.000 33.12895 95 VAL B C 1
ATOM 1201 O O . VAL B 1 95 ? -49.33769 -34.20517 -0.48884 1.000 33.38421 95 VAL B O 1
ATOM 1205 N N . TYR B 1 96 ? -50.25549 -34.84767 1.46092 1.000 33.75001 96 TYR B N 1
ATOM 1206 C CA . TYR B 1 96 ? -51.36224 -33.90361 1.31821 1.000 36.22681 96 TYR B CA 1
ATOM 1207 C C . TYR B 1 96 ? -50.86426 -32.46932 1.26097 1.000 38.13347 96 TYR B C 1
ATOM 1208 O O . TYR B 1 96 ? -51.42045 -31.63557 0.53705 1.000 35.01276 96 TYR B O 1
ATOM 1217 N N . GLU B 1 97 ? -49.81482 -32.15884 2.01889 1.000 32.98204 97 GLU B N 1
ATOM 1218 C CA . GLU B 1 97 ? -49.32283 -30.78869 2.03660 1.000 35.75343 97 GLU B CA 1
ATOM 1219 C C . GLU B 1 97 ? -48.66125 -30.42585 0.70544 1.000 34.84891 97 GLU B C 1
ATOM 1220 O O . GLU B 1 97 ? -48.80409 -29.29357 0.22435 1.000 31.92538 97 GLU B O 1
ATOM 1226 N N . LEU B 1 98 ? -48.00419 -31.39224 0.06277 1.000 30.29672 98 LEU B N 1
ATOM 1227 C CA . LEU B 1 98 ? -47.45615 -31.15942 -1.26824 1.000 33.68348 98 LEU B CA 1
ATOM 1228 C C . LEU B 1 98 ? -48.56463 -31.04792 -2.31137 1.000 35.98129 98 LEU B C 1
ATOM 1229 O O . LEU B 1 98 ? -48.52369 -30.15906 -3.17484 1.000 33.02932 98 LEU B O 1
ATOM 1234 N N . ARG B 1 99 ? -49.57433 -31.92562 -2.23222 1.000 31.57164 99 ARG B N 1
ATOM 1235 C CA . ARG B 1 99 ? -50.70967 -31.84820 -3.15261 1.000 32.14603 99 ARG B CA 1
ATOM 1236 C C . ARG B 1 99 ? -51.39891 -30.49798 -3.07949 1.000 34.03525 99 ARG B C 1
ATOM 1237 O O . ARG B 1 99 ? -51.91248 -30.00957 -4.09048 1.000 36.61830 99 ARG B O 1
ATOM 1245 N N . MET B 1 100 ? -51.40972 -29.87700 -1.89981 1.000 31.18942 100 MET B N 1
ATOM 1246 C CA . MET B 1 100 ? -52.09222 -28.59832 -1.73011 1.000 36.09236 100 MET B CA 1
ATOM 1247 C C . MET B 1 100 ? -51.46114 -27.50588 -2.58282 1.000 37.57153 100 MET B C 1
ATOM 1248 O O . MET B 1 100 ? -52.16278 -26.64810 -3.13345 1.000 38.67078 100 MET B O 1
ATOM 1253 N N . GLU B 1 101 ? -50.13766 -27.50796 -2.69379 1.000 37.40300 101 GLU B N 1
ATOM 1254 C CA . GLU B 1 101 ? -49.48274 -26.50789 -3.52892 1.000 35.38544 101 GLU B CA 1
ATOM 1255 C C . GLU B 1 101 ? -49.56312 -26.86242 -5.01269 1.000 34.56938 101 GLU B C 1
ATOM 1256 O O . GLU B 1 101 ? -49.72137 -25.97477 -5.85991 1.000 41.32757 101 GLU B O 1
ATOM 1262 N N . LEU B 1 102 ? -49.48719 -28.14852 -5.34730 1.000 34.95711 102 LEU B N 1
ATOM 1263 C CA . LEU B 1 102 ? -49.49707 -28.55600 -6.74825 1.000 36.80257 102 LEU B CA 1
ATOM 1264 C C . LEU B 1 102 ? -50.90258 -28.48294 -7.33808 1.000 38.60140 102 LEU B C 1
ATOM 1265 O O . LEU B 1 102 ? -51.09240 -28.01585 -8.46720 1.000 33.72515 102 LEU B O 1
ATOM 1270 N N . GLU B 1 103 ? -51.89711 -28.98706 -6.60103 1.000 35.51669 103 GLU B N 1
ATOM 1271 C CA . GLU B 1 103 ? -53.22962 -29.13506 -7.17102 1.000 35.97197 103 GLU B CA 1
ATOM 1272 C C . GLU B 1 103 ? -54.01922 -27.83722 -7.10770 1.000 36.51096 103 GLU B C 1
ATOM 1273 O O . GLU B 1 103 ? -54.84803 -27.59163 -7.99015 1.000 33.24953 103 GLU B O 1
ATOM 1279 N N . GLY B 1 104 ? -53.77556 -26.99396 -6.09812 1.000 31.99737 104 GLY B N 1
ATOM 1280 C CA . GLY B 1 104 ? -54.31476 -25.64384 -6.13744 1.000 31.35452 104 GLY B CA 1
ATOM 1281 C C . GLY B 1 104 ? -53.81887 -24.86448 -7.34405 1.000 34.52814 104 GLY B C 1
ATOM 1282 O O . GLY B 1 104 ? -54.59761 -24.20810 -8.04861 1.000 35.42229 104 GLY B O 1
ATOM 1283 N N . GLY B 1 105 ? -52.51454 -24.94259 -7.60990 1.000 32.24906 105 GLY B N 1
ATOM 1284 C CA . GLY B 1 105 ? -51.97950 -24.32706 -8.81701 1.000 31.14651 105 GLY B CA 1
ATOM 1285 C C . GLY B 1 105 ? -52.53616 -24.92819 -10.09693 1.000 32.68975 105 GLY B C 1
ATOM 1286 O O . GLY B 1 105 ? -52.80670 -24.20817 -11.06228 1.000 31.74846 105 GLY B O 1
ATOM 1287 N N . ALA B 1 106 ? -52.71217 -26.25515 -10.13513 1.000 29.39907 106 ALA B N 1
ATOM 1288 C CA . ALA B 1 106 ? -53.21978 -26.87613 -11.36016 1.000 32.69039 106 ALA B CA 1
ATOM 1289 C C . ALA B 1 106 ? -54.66500 -26.47384 -11.62439 1.000 33.27357 106 ALA B C 1
ATOM 1290 O O . ALA B 1 106 ? -55.03187 -26.16113 -12.75888 1.000 32.22552 106 ALA B O 1
ATOM 1292 N N . ALA B 1 107 ? -55.49816 -26.46042 -10.58581 1.000 32.02451 107 ALA B N 1
ATOM 1293 C CA . ALA B 1 107 ? -56.88024 -26.03128 -10.75885 1.000 32.74578 107 ALA B CA 1
ATOM 1294 C C . ALA B 1 107 ? -56.96004 -24.60816 -11.29845 1.000 31.49989 107 ALA B C 1
ATOM 1295 O O . ALA B 1 107 ? -57.79896 -24.31250 -12.15786 1.000 30.91632 107 ALA B O 1
ATOM 1297 N N . ALA B 1 108 ? -56.10535 -23.70810 -10.80349 1.000 30.41128 108 ALA B N 1
ATOM 1298 C CA . ALA B 1 108 ? -56.14802 -22.32062 -11.26281 1.000 33.23826 108 ALA B CA 1
ATOM 1299 C C . ALA B 1 108 ? -55.68907 -22.20262 -12.70947 1.000 36.17884 108 ALA B C 1
ATOM 1300 O O . ALA B 1 108 ? -56.25121 -21.41416 -13.48702 1.000 34.81395 108 ALA B O 1
ATOM 1302 N N . LEU B 1 109 ? -54.66871 -22.97632 -13.08672 1.000 32.56812 109 LEU B N 1
ATOM 1303 C CA . LEU B 1 109 ? -54.22260 -23.00087 -14.47810 1.000 37.13041 109 LEU B CA 1
ATOM 1304 C C . LEU B 1 109 ? -55.29081 -23.59668 -15.38460 1.000 34.48296 109 LEU B C 1
ATOM 1305 O O . LEU B 1 109 ? -55.57502 -23.06019 -16.46145 1.000 34.95609 109 LEU B O 1
ATOM 1310 N N . ALA B 1 110 ? -55.87272 -24.72784 -14.96909 1.000 33.18298 110 ALA B N 1
ATOM 1311 C CA . ALA B 1 110 ? -56.92421 -25.37328 -15.75157 1.000 32.81183 110 ALA B CA 1
ATOM 1312 C C . ALA B 1 110 ? -58.12565 -24.45277 -15.94224 1.000 33.45819 110 ALA B C 1
ATOM 1313 O O . ALA B 1 110 ? -58.76572 -24.47196 -17.00164 1.000 37.39904 110 ALA B O 1
ATOM 1315 N N . ALA B 1 111 ? -58.45910 -23.64823 -14.92841 1.000 34.64186 111 ALA B N 1
ATOM 1316 C CA . ALA B 1 111 ? -59.59110 -22.73100 -15.06306 1.000 35.33590 111 ALA B CA 1
ATOM 1317 C C . ALA B 1 111 ? -59.37957 -21.75303 -16.20994 1.000 38.55203 111 ALA B C 1
ATOM 1318 O O . ALA B 1 111 ? -60.34649 -21.31089 -16.83765 1.000 41.89217 111 ALA B O 1
ATOM 1320 N N . ARG B 1 112 ? -58.12945 -21.41915 -16.50749 1.000 37.83018 112 ARG B N 1
ATOM 1321 C CA . ARG B 1 112 ? -57.80797 -20.48728 -17.58188 1.000 38.05912 112 ARG B CA 1
ATOM 1322 C C . ARG B 1 112 ? -57.64316 -21.16420 -18.94098 1.000 41.75733 112 ARG B C 1
ATOM 1323 O O . ARG B 1 112 ? -57.93200 -20.54182 -19.96717 1.000 45.93039 112 ARG B O 1
ATOM 1331 N N . ARG B 1 113 ? -57.22881 -22.43071 -18.97996 1.000 35.85489 113 ARG B N 1
ATOM 1332 C CA . ARG B 1 113 ? -56.80381 -23.06400 -20.21942 1.000 39.44236 113 ARG B CA 1
ATOM 1333 C C . ARG B 1 113 ? -57.65577 -24.23936 -20.66843 1.000 41.56707 113 ARG B C 1
ATOM 1334 O O . ARG B 1 113 ? -57.42382 -24.75072 -21.77089 1.000 36.66957 113 ARG B O 1
ATOM 1342 N N . ARG B 1 114 ? -58.60062 -24.70384 -19.85170 1.000 33.30934 114 ARG B N 1
ATOM 1343 C CA . ARG B 1 114 ? -59.35941 -25.90021 -20.19766 1.000 36.83027 114 ARG B CA 1
ATOM 1344 C C . ARG B 1 114 ? -60.06512 -25.72764 -21.53946 1.000 36.73444 114 ARG B C 1
ATOM 1345 O O . ARG B 1 114 ? -60.62264 -24.66492 -21.83713 1.000 36.54730 114 ARG B O 1
ATOM 1353 N N . ASN B 1 115 ? -60.04367 -26.77836 -22.34720 1.000 39.15888 115 ASN B N 1
ATOM 1354 C CA . ASN B 1 115 ? -60.82982 -26.82085 -23.57366 1.000 40.72066 115 ASN B CA 1
ATOM 1355 C C . ASN B 1 115 ? -61.90790 -27.88704 -23.43500 1.000 40.66021 115 ASN B C 1
ATOM 1356 O O . ASN B 1 115 ? -62.02381 -28.55892 -22.39945 1.000 38.09133 115 ASN B O 1
ATOM 1361 N N . ALA B 1 116 ? -62.69736 -28.03945 -24.50171 1.000 37.59470 116 ALA B N 1
ATOM 1362 C CA . ALA B 1 116 ? -63.82719 -28.95996 -24.46937 1.000 39.46832 116 ALA B CA 1
ATOM 1363 C C . ALA B 1 116 ? -63.37281 -30.38419 -24.20581 1.000 38.28215 116 ALA B C 1
ATOM 1364 O O . ALA B 1 116 ? -64.07122 -31.14208 -23.52630 1.000 36.55968 116 ALA B O 1
ATOM 1366 N N . THR B 1 117 ? -62.20439 -30.76405 -24.72819 1.000 39.88397 117 THR B N 1
ATOM 1367 C CA . THR B 1 117 ? -61.68037 -32.10200 -24.48031 1.000 38.91015 117 THR B CA 1
ATOM 1368 C C . THR B 1 117 ? -61.31442 -32.29248 -23.01130 1.000 36.23787 117 THR B C 1
ATOM 1369 O O . THR B 1 117 ? -61.50656 -33.37809 -22.45409 1.000 34.84947 117 THR B O 1
ATOM 1373 N N . ASP B 1 118 ? -60.78220 -31.25158 -22.36808 1.000 37.84802 118 ASP B N 1
ATOM 1374 C CA . ASP B 1 118 ? -60.47309 -31.34606 -20.94029 1.000 37.30405 118 ASP B CA 1
ATOM 1375 C C . ASP B 1 118 ? -61.74187 -31.49812 -20.11442 1.000 35.26247 118 ASP B C 1
ATOM 1376 O O . ASP B 1 118 ? -61.79302 -32.30478 -19.17963 1.000 33.49690 118 ASP B O 1
ATOM 1381 N N . LEU B 1 119 ? -62.77143 -30.71318 -20.43579 1.000 35.26710 119 LEU B N 1
ATOM 1382 C CA . LEU B 1 119 ? -64.02836 -30.80911 -19.70010 1.000 40.01184 119 LEU B CA 1
ATOM 1383 C C . LEU B 1 119 ? -64.59906 -32.21615 -19.78210 1.000 37.88321 119 LEU B C 1
ATOM 1384 O O . LEU B 1 119 ? -65.03544 -32.77791 -18.77284 1.000 3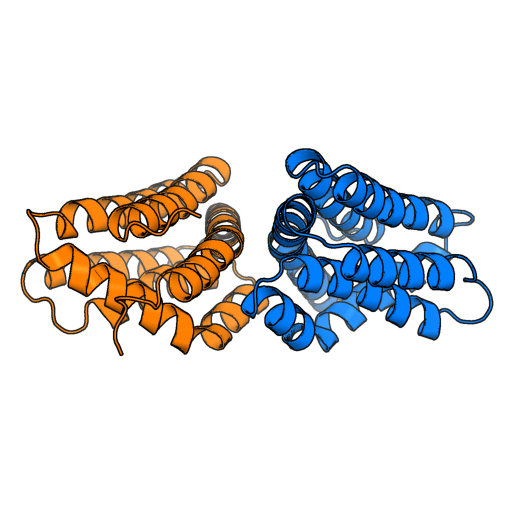5.41158 119 LEU B O 1
ATOM 1389 N N . ALA B 1 120 ? -64.57983 -32.81024 -20.97609 1.000 35.19588 120 ALA B N 1
ATOM 1390 C CA . ALA B 1 120 ? -65.05218 -34.18228 -21.11185 1.000 38.83163 120 ALA B CA 1
ATOM 1391 C C . ALA B 1 120 ? -64.23619 -35.13782 -20.24523 1.000 38.00535 120 ALA B C 1
ATOM 1392 O O . ALA B 1 120 ? -64.79181 -36.04811 -19.62257 1.000 36.67574 120 ALA B O 1
ATOM 1394 N N . ALA B 1 121 ? -62.91699 -34.94048 -20.16503 1.000 39.38370 121 ALA B N 1
ATOM 1395 C CA . ALA B 1 121 ? -62.11748 -35.85812 -19.35500 1.000 37.10401 121 ALA B CA 1
ATOM 1396 C C . ALA B 1 121 ? -62.48420 -35.74304 -17.88224 1.000 36.46036 121 ALA B C 1
ATOM 1397 O O . ALA B 1 121 ? -62.66925 -36.75886 -17.19689 1.000 37.35529 121 ALA B O 1
ATOM 1399 N N . MET B 1 122 ? -62.59771 -34.50954 -17.36959 1.000 36.56019 122 MET B N 1
ATOM 1400 C CA . MET B 1 122 ? -62.99058 -34.34313 -15.96922 1.000 36.56509 122 MET B CA 1
ATOM 1401 C C . MET B 1 122 ? -64.41365 -34.82702 -15.73561 1.000 35.97051 122 MET B C 1
ATOM 1402 O O . MET B 1 122 ? -64.69124 -35.50467 -14.73827 1.000 35.92096 122 MET B O 1
ATOM 1407 N N . ALA B 1 123 ? -65.33484 -34.47537 -16.63557 1.000 34.77093 123 ALA B N 1
ATOM 1408 C CA . ALA B 1 123 ? -66.72797 -34.88189 -16.45691 1.000 37.03195 123 ALA B CA 1
ATOM 1409 C C . ALA B 1 123 ? -66.88349 -36.39926 -16.51300 1.000 35.08527 123 ALA B C 1
ATOM 1410 O O . ALA B 1 123 ? -67.67204 -36.97071 -15.75022 1.000 35.99607 123 ALA B O 1
ATOM 1412 N N . GLU B 1 124 ? -66.14929 -37.07637 -17.41128 1.000 36.35406 124 GLU B N 1
ATOM 1413 C CA . GLU B 1 124 ? -66.24405 -38.53855 -17.44332 1.000 41.07406 124 GLU B CA 1
ATOM 1414 C C . GLU B 1 124 ? -65.72237 -39.14458 -16.14418 1.000 41.74089 124 GLU B C 1
ATOM 1415 O O . GLU B 1 124 ? -66.29629 -40.11166 -15.63139 1.000 39.13703 124 GLU B O 1
ATOM 1421 N N . ALA B 1 125 ? -64.65089 -38.57534 -15.57854 1.000 39.23887 125 ALA B N 1
ATOM 1422 C CA . ALA B 1 125 ? -64.17068 -39.06417 -14.28715 1.000 40.71470 125 ALA B CA 1
ATOM 1423 C C . ALA B 1 125 ? -65.20097 -38.83026 -13.19562 1.000 40.73822 125 ALA B C 1
ATOM 1424 O O . ALA B 1 125 ? -65.38844 -39.68029 -12.31650 1.000 39.64996 125 ALA B O 1
ATOM 1426 N N . LEU B 1 126 ? -65.87766 -37.67641 -13.23529 1.000 38.65147 126 LEU B N 1
ATOM 1427 C CA . LEU B 1 126 ? -66.89663 -37.36831 -12.24180 1.000 38.20595 126 LEU B CA 1
ATOM 1428 C C . LEU B 1 126 ? -68.09811 -38.29341 -12.36506 1.000 41.45934 126 LEU B C 1
ATOM 1429 O O . LEU B 1 126 ? -68.73208 -38.61747 -11.35900 1.000 43.35504 126 LEU B O 1
ATOM 1434 N N . ALA B 1 127 ? -68.43534 -38.70695 -13.58564 1.000 40.84899 127 ALA B N 1
ATOM 1435 C CA . ALA B 1 127 ? -69.53146 -39.64957 -13.76894 1.000 43.87057 127 ALA B CA 1
ATOM 1436 C C . ALA B 1 127 ? -69.15805 -41.01446 -13.22216 1.000 43.22593 127 ALA B C 1
ATOM 1437 O O . ALA B 1 127 ? -69.94654 -41.64086 -12.50622 1.000 46.16904 127 ALA B O 1
ATOM 1439 N N . ALA B 1 128 ? -67.94945 -41.48338 -13.54092 1.000 44.25505 128 ALA B N 1
ATOM 1440 C CA . ALA B 1 128 ? -67.49020 -42.75515 -12.99899 1.000 49.47052 128 ALA B CA 1
ATOM 1441 C C . ALA B 1 128 ? -67.41244 -42.70966 -11.47845 1.000 53.27988 128 ALA B C 1
ATOM 1442 O O . ALA B 1 128 ? -67.62941 -43.73159 -10.81792 1.000 56.07360 128 ALA B O 1
ATOM 1444 N N . LEU B 1 129 ? -67.12440 -41.53335 -10.90670 1.000 49.71628 129 LEU B N 1
ATOM 1445 C CA . LEU B 1 129 ? -67.09569 -41.39633 -9.45238 1.000 53.60278 129 LEU B CA 1
ATOM 1446 C C . LEU B 1 129 ? -68.49899 -41.41635 -8.85810 1.000 54.97298 129 LEU B C 1
ATOM 1447 O O . LEU B 1 129 ? -68.66502 -41.76172 -7.68683 1.000 56.02747 129 LEU B O 1
ATOM 1452 N N . GLU B 1 130 ? -69.51565 -41.04851 -9.64250 1.000 55.05128 130 GLU B N 1
ATOM 1453 C CA . GLU B 1 130 ? -70.89638 -41.17008 -9.17619 1.000 60.84270 130 GLU B CA 1
ATOM 1454 C C . GLU B 1 130 ? -71.33210 -42.62742 -9.07073 1.000 64.12923 130 GLU B C 1
ATOM 1455 O O . GLU B 1 130 ? -72.18336 -42.96206 -8.24014 1.000 69.66552 130 GLU B O 1
ATOM 1461 N N . ALA B 1 131 ? -70.78552 -43.50171 -9.91688 1.000 63.15584 131 ALA B N 1
ATOM 1462 C CA . ALA B 1 131 ? -71.16104 -44.90831 -9.85568 1.000 67.99997 131 ALA B CA 1
ATOM 1463 C C . ALA B 1 131 ? -70.53466 -45.59853 -8.65407 1.000 72.55931 131 ALA B C 1
ATOM 1464 O O . ALA B 1 131 ? -71.11190 -46.55266 -8.11856 1.000 79.68920 131 ALA B O 1
ATOM 1466 N N . ASN B 1 132 ? -69.36280 -45.13308 -8.21134 1.000 72.10537 132 ASN B N 1
ATOM 1467 C CA . ASN B 1 132 ? -68.70721 -45.74673 -7.06079 1.000 74.71231 132 ASN B CA 1
ATOM 1468 C C . ASN B 1 132 ? -69.36736 -45.38531 -5.73522 1.000 74.81386 132 ASN B C 1
ATOM 1469 O O . ASN B 1 132 ? -69.02388 -45.98817 -4.71194 1.000 79.91574 132 ASN B O 1
ATOM 1474 N N . LEU B 1 133 ? -70.29002 -44.41430 -5.72422 1.000 74.38296 133 LEU B N 1
ATOM 1475 C CA . LEU B 1 133 ? -71.07964 -44.15440 -4.52313 1.000 76.57521 133 LEU B CA 1
ATOM 1476 C C . LEU B 1 133 ? -71.91652 -45.36684 -4.12768 1.000 82.17107 133 LEU B C 1
ATOM 1477 O O . LEU B 1 133 ? -72.38602 -45.43621 -2.98533 1.000 85.59434 133 LEU B O 1
ATOM 1482 N N . ASP B 1 134 ? -72.12027 -46.31574 -5.04944 1.000 83.04538 134 ASP B N 1
ATOM 1483 C CA . ASP B 1 134 ? -72.85396 -47.54893 -4.79170 1.000 84.95981 134 ASP B CA 1
ATOM 1484 C C . ASP B 1 134 ? -72.03670 -48.81099 -5.04000 1.000 85.98210 134 ASP B C 1
ATOM 1485 O O . ASP B 1 134 ? -72.27802 -49.82338 -4.37542 1.000 87.75499 134 ASP B O 1
ATOM 1487 N N . HIS B 1 135 ? -71.07782 -48.77806 -5.97008 1.000 83.55364 135 HIS B N 1
ATOM 1488 C CA . HIS B 1 135 ? -70.21880 -49.92260 -6.28825 1.000 83.64926 135 HIS B CA 1
ATOM 1489 C C . HIS B 1 135 ? -68.77111 -49.48060 -6.17909 1.000 82.95015 135 HIS B C 1
ATOM 1490 O O . HIS B 1 135 ? -68.14175 -49.08906 -7.17102 1.000 77.61174 135 HIS B O 1
ATOM 1492 N N . PRO B 1 136 ? -68.17754 -49.56347 -4.97101 1.000 82.37480 136 PRO B N 1
ATOM 1493 C CA . PRO B 1 136 ? -66.94653 -48.82402 -4.67692 1.000 79.06081 136 PRO B CA 1
ATOM 1494 C C . PRO B 1 136 ? -65.66239 -49.41850 -5.24239 1.000 75.72793 136 PRO B C 1
ATOM 1495 O O . PRO B 1 136 ? -64.58247 -48.92504 -4.90541 1.000 73.04407 136 PRO B O 1
ATOM 1499 N N . GLU B 1 137 ? -65.72660 -50.44295 -6.08779 1.000 75.71882 137 GLU B N 1
ATOM 1500 C CA . GLU B 1 137 ? -64.51576 -50.95580 -6.71677 1.000 74.85775 137 GLU B CA 1
ATOM 1501 C C . GLU B 1 137 ? -63.99273 -49.96980 -7.76017 1.000 74.69389 137 GLU B C 1
ATOM 1502 O O . GLU B 1 137 ? -64.76134 -49.40513 -8.54487 1.000 75.64698 137 GLU B O 1
ATOM 1504 N N . GLN B 1 138 ? -62.67313 -49.76117 -7.75800 1.000 70.25593 138 GLN B N 1
ATOM 1505 C CA . GLN B 1 138 ? -61.94831 -48.87687 -8.67095 1.000 65.37299 138 GLN B CA 1
ATOM 1506 C C . GLN B 1 138 ? -62.21329 -47.39844 -8.41108 1.000 60.99947 138 GLN B C 1
ATOM 1507 O O . GLN B 1 138 ? -61.87095 -46.55768 -9.25660 1.000 54.89960 138 GLN B O 1
ATOM 1509 N N . GLY B 1 139 ? -62.80936 -47.04901 -7.26896 1.000 60.27361 139 GLY B N 1
ATOM 1510 C CA . GLY B 1 139 ? -62.98113 -45.64432 -6.94121 1.000 55.17301 139 GLY B CA 1
ATOM 1511 C C . GLY B 1 139 ? -61.66183 -44.90916 -6.80925 1.000 51.57291 139 GLY B C 1
ATOM 1512 O O . GLY B 1 139 ? -61.58135 -43.70820 -7.07764 1.000 46.92246 139 GLY B O 1
ATOM 1513 N N . VAL B 1 140 ? -60.60939 -45.61599 -6.40550 1.000 50.09373 140 VAL B N 1
ATOM 1514 C CA . VAL B 1 140 ? -59.30572 -44.98013 -6.27653 1.000 50.13479 140 VAL B CA 1
ATOM 1515 C C . VAL B 1 140 ? -58.77575 -44.57647 -7.64146 1.000 45.52611 140 VAL B C 1
ATOM 1516 O O . VAL B 1 140 ? -58.25998 -43.46664 -7.81755 1.000 44.02423 140 VAL B O 1
ATOM 1520 N N . GLU B 1 141 ? -58.90282 -45.46522 -8.63039 1.000 49.53563 141 GLU B N 1
ATOM 1521 C CA . GLU B 1 141 ? -58.44990 -45.14505 -9.97768 1.000 48.16034 141 GLU B CA 1
ATOM 1522 C C . GLU B 1 141 ? -59.20258 -43.94306 -10.53879 1.000 41.91970 141 GLU B C 1
ATOM 1523 O O . GLU B 1 141 ? -58.60441 -43.07575 -11.18662 1.000 44.80077 141 GLU B O 1
ATOM 1525 N N . HIS B 1 142 ? -60.50945 -43.86180 -10.27861 1.000 44.51479 142 HIS B N 1
ATOM 1526 C CA . HIS B 1 142 ? -61.32082 -42.78480 -10.84247 1.000 45.38258 142 HIS B CA 1
ATOM 1527 C C . HIS B 1 142 ? -61.07576 -41.46124 -10.12876 1.000 43.20873 142 HIS B C 1
ATOM 1528 O O . HIS B 1 142 ? -61.06551 -40.39888 -10.76633 1.000 41.56843 142 HIS B O 1
ATOM 1535 N N . ASP B 1 143 ? -60.90773 -41.50338 -8.80457 1.000 40.68253 143 ASP B N 1
ATOM 1536 C CA . ASP B 1 143 ? -60.48233 -40.32718 -8.04773 1.000 38.99071 143 ASP B CA 1
ATOM 1537 C C . ASP B 1 143 ? -59.17067 -39.77339 -8.60487 1.000 39.72063 143 ASP B C 1
ATOM 1538 O O . ASP B 1 143 ? -59.07305 -38.59093 -8.95440 1.000 38.67040 143 ASP B O 1
ATOM 1543 N N . ILE B 1 144 ? -58.16011 -40.63044 -8.72540 1.000 37.09359 144 ILE B N 1
ATOM 1544 C CA . ILE B 1 144 ? -56.89760 -40.22103 -9.33325 1.000 42.90262 144 ILE B CA 1
ATOM 1545 C C . ILE B 1 144 ? -57.10884 -39.74007 -10.76823 1.000 39.37761 144 ILE B C 1
ATOM 1546 O O . ILE B 1 144 ? -56.53186 -38.73006 -11.18412 1.000 36.83803 144 ILE B O 1
ATOM 1551 N N . ALA B 1 145 ? -57.94116 -40.43485 -11.54881 1.000 37.52731 145 ALA B N 1
ATOM 1552 C CA . ALA B 1 145 ? -58.11357 -39.99497 -12.93345 1.000 39.12556 145 ALA B CA 1
ATOM 1553 C C . ALA B 1 145 ? -58.71994 -38.59846 -13.00054 1.000 35.34281 145 ALA B C 1
ATOM 1554 O O . ALA B 1 145 ? -58.39745 -37.82792 -13.91003 1.000 33.27390 145 ALA B O 1
ATOM 1556 N N . PHE B 1 146 ? -59.56570 -38.24313 -12.03636 1.000 30.16436 146 PHE B N 1
ATOM 1557 C CA . PHE B 1 146 ? -60.14636 -36.90406 -12.00717 1.000 33.00167 146 PHE B CA 1
ATOM 1558 C C . PHE B 1 146 ? -59.08198 -35.84262 -11.75937 1.000 36.00229 146 PHE B C 1
ATOM 1559 O O . PHE B 1 146 ? -59.05983 -34.79533 -12.42226 1.000 34.30893 146 PHE B O 1
ATOM 1567 N N . HIS B 1 147 ? -58.20953 -36.07368 -10.77340 1.000 34.36347 147 HIS B N 1
ATOM 1568 C CA . HIS B 1 147 ? -57.18065 -35.08149 -10.48762 1.000 35.94314 147 HIS B CA 1
ATOM 1569 C C . HIS B 1 147 ? -56.13747 -35.04514 -11.59525 1.000 31.42804 147 HIS B C 1
ATOM 1570 O O . HIS B 1 147 ? -55.61031 -33.97579 -11.91433 1.000 34.29381 147 HIS B O 1
ATOM 1577 N N . VAL B 1 148 ? -55.85693 -36.19246 -12.21160 1.000 31.60936 148 VAL B N 1
ATOM 1578 C CA . VAL B 1 148 ? -54.96182 -36.21990 -13.36720 1.000 34.78137 148 VAL B CA 1
ATOM 1579 C C . VAL B 1 148 ? -55.57612 -35.46004 -14.54571 1.000 38.16137 148 VAL B C 1
ATOM 1580 O O . VAL B 1 148 ? -54.87748 -34.74784 -15.27994 1.000 34.58206 148 VAL B O 1
ATOM 1584 N N . ALA B 1 149 ? -56.89810 -35.56157 -14.72673 1.000 35.74165 149 ALA B N 1
ATOM 1585 C CA . ALA B 1 149 ? -57.54106 -34.79379 -15.79690 1.000 34.31997 149 ALA B CA 1
ATOM 1586 C C . ALA B 1 149 ? -57.41463 -33.28984 -15.56070 1.000 32.69211 149 ALA B C 1
ATOM 1587 O O . ALA B 1 149 ? -57.24985 -32.51374 -16.51329 1.000 34.31801 149 ALA B O 1
ATOM 1589 N N . ILE B 1 150 ? -57.47660 -32.85238 -14.29880 1.000 32.09048 150 ILE B N 1
ATOM 1590 C CA . ILE B 1 150 ? -57.25002 -31.43931 -14.02018 1.000 30.36991 150 ILE B CA 1
ATOM 1591 C C . ILE B 1 150 ? -55.82868 -31.05472 -14.41137 1.000 34.78229 150 ILE B C 1
ATOM 1592 O O . ILE B 1 150 ? -55.60302 -30.01716 -15.04863 1.000 29.35580 150 ILE B O 1
ATOM 1597 N N . ALA B 1 151 ? -54.85156 -31.89787 -14.04982 1.000 31.32283 151 ALA B N 1
ATOM 1598 C CA . ALA B 1 151 ? -53.45885 -31.61323 -14.38559 1.000 37.36308 151 ALA B CA 1
ATOM 1599 C C . ALA B 1 151 ? -53.26407 -31.50627 -15.89819 1.000 33.32784 151 ALA B C 1
ATOM 1600 O O . ALA B 1 151 ? -52.55921 -30.60752 -16.38028 1.000 32.57083 151 ALA B O 1
ATOM 1602 N N . ALA B 1 152 ? -53.90491 -32.40099 -16.66454 1.000 33.98808 152 ALA B N 1
ATOM 1603 C CA . ALA B 1 152 ? -53.83772 -32.33065 -18.12371 1.000 36.78614 152 ALA B CA 1
ATOM 1604 C C . ALA B 1 152 ? -54.45609 -31.03959 -18.64421 1.000 35.36775 152 ALA B C 1
ATOM 1605 O O . ALA B 1 152 ? -53.95372 -30.44267 -19.60667 1.000 34.71330 152 ALA B O 1
ATOM 1607 N N . ALA B 1 153 ? -55.53146 -30.57614 -18.00000 1.000 32.06534 153 ALA B N 1
ATOM 1608 C CA . ALA B 1 153 ? -56.23463 -29.35879 -18.39895 1.000 33.52666 153 ALA B CA 1
ATOM 1609 C C . ALA B 1 153 ? -55.40847 -28.08917 -18.21689 1.000 32.99542 153 ALA B C 1
ATOM 1610 O O . ALA B 1 153 ? -55.80124 -27.03226 -18.73242 1.000 33.85201 153 ALA B O 1
ATOM 1612 N N . THR B 1 154 ? -54.30307 -28.14016 -17.47068 1.000 32.61149 154 THR B N 1
ATOM 1613 C CA . THR B 1 154 ? -53.41641 -26.97930 -17.42345 1.000 32.98609 154 THR B CA 1
ATOM 1614 C C . THR B 1 154 ? -52.73702 -26.72316 -18.76138 1.000 32.77469 154 THR B C 1
ATOM 1615 O O . THR B 1 154 ? -52.25969 -25.60624 -18.99399 1.000 35.18978 154 THR B O 1
ATOM 1619 N N . HIS B 1 155 ? -52.65664 -27.74170 -19.61885 1.000 34.63126 155 HIS B N 1
ATOM 1620 C CA . HIS B 1 155 ? -51.86438 -27.68967 -20.84525 1.000 36.38348 155 HIS B CA 1
ATOM 1621 C C . HIS B 1 155 ? -50.41163 -27.35116 -20.54699 1.000 38.07532 155 HIS B C 1
ATOM 1622 O O . HIS B 1 155 ? -49.72286 -26.70771 -21.34001 1.000 33.62940 155 HIS B O 1
ATOM 1629 N N . ASN B 1 156 ? -49.94324 -27.81340 -19.39342 1.000 33.30361 156 ASN B N 1
ATOM 1630 C CA . ASN B 1 156 ? -48.56062 -27.65568 -18.97732 1.000 33.43037 156 ASN B CA 1
ATOM 1631 C C . ASN B 1 156 ? -48.01117 -29.06004 -18.76992 1.000 34.49492 156 ASN B C 1
ATOM 1632 O O . ASN B 1 156 ? -48.40289 -29.75208 -17.82473 1.000 32.47274 156 ASN B O 1
ATOM 1637 N N . ARG B 1 157 ? -47.09497 -29.46803 -19.65183 1.000 32.60195 157 ARG B N 1
ATOM 1638 C CA . ARG B 1 157 ? -46.58064 -30.83131 -19.63537 1.000 40.01006 157 ARG B CA 1
ATOM 1639 C C . ARG B 1 157 ? -45.91459 -31.16921 -18.30526 1.000 40.27343 157 ARG B C 1
ATOM 1640 O O . ARG B 1 157 ? -45.93268 -32.32846 -17.88179 1.000 34.80399 157 ARG B O 1
ATOM 1648 N N . TYR B 1 158 ? -45.32442 -30.18101 -17.63281 1.000 40.86895 158 TYR B N 1
ATOM 1649 C CA . TYR B 1 158 ? -44.58385 -30.49627 -16.41824 1.000 40.28379 158 TYR B CA 1
ATOM 1650 C C . TYR B 1 158 ? -45.50394 -30.78489 -15.24804 1.000 39.19841 158 TYR B C 1
ATOM 1651 O O . TYR B 1 158 ? -45.16938 -31.63035 -14.41306 1.000 42.50257 158 TYR B O 1
ATOM 1660 N N . TYR B 1 159 ? -46.67010 -30.13708 -15.18178 1.000 39.40871 159 TYR B N 1
ATOM 1661 C CA . TYR B 1 159 ? -47.65385 -30.51415 -14.17013 1.000 41.45450 159 TYR B CA 1
ATOM 1662 C C . TYR B 1 159 ? -48.06765 -31.95731 -14.33808 1.000 42.71797 159 TYR B C 1
ATOM 1663 O O . TYR B 1 159 ? -48.15956 -32.70975 -13.36164 1.000 41.69578 159 TYR B O 1
ATOM 1672 N N . GLN B 1 160 ? -48.36816 -32.35034 -15.57688 1.000 35.81142 160 GLN B N 1
ATOM 1673 C CA . GLN B 1 160 ? -48.78840 -33.72195 -15.81855 1.000 41.01908 160 GLN B CA 1
ATOM 1674 C C . GLN B 1 160 ? -47.69054 -34.69687 -15.43595 1.000 38.98497 160 GLN B C 1
ATOM 1675 O O . GLN B 1 160 ? -47.95886 -35.72642 -14.80712 1.000 40.52690 160 GLN B O 1
ATOM 1681 N N . ASP B 1 161 ? -46.44451 -34.39723 -15.81347 1.000 36.03461 161 ASP B N 1
ATOM 1682 C CA . ASP B 1 161 ? -45.37233 -35.33808 -15.50929 1.000 41.48327 161 ASP B CA 1
ATOM 1683 C C . ASP B 1 161 ? -45.12048 -35.44047 -14.00960 1.000 38.59625 161 ASP B C 1
ATOM 1684 O O . ASP B 1 161 ? -44.76270 -36.51548 -13.52112 1.000 43.15386 161 ASP B O 1
ATOM 1689 N N . LEU B 1 162 ? -45.32119 -34.35084 -13.26241 1.000 41.06258 162 LEU B N 1
ATOM 1690 C CA . LEU B 1 162 ? -45.12101 -34.39182 -11.81446 1.000 40.72582 162 LEU B CA 1
ATOM 1691 C C . LEU B 1 162 ? -46.14646 -35.28627 -11.12411 1.000 42.77501 162 LEU B C 1
ATOM 1692 O O . LEU B 1 162 ? -45.80733 -36.01390 -10.17724 1.000 41.60414 162 LEU B O 1
ATOM 1697 N N . LEU B 1 163 ? -47.40651 -35.24087 -11.57622 1.000 40.75318 163 LEU B N 1
ATOM 1698 C CA . LEU B 1 163 ? -48.45169 -36.05735 -10.96211 1.000 42.25781 163 LEU B CA 1
ATOM 1699 C C . LEU B 1 163 ? -48.27244 -37.52236 -11.30788 1.000 42.59263 163 LEU B C 1
ATOM 1700 O O . LEU B 1 163 ? -48.57056 -38.40122 -10.48897 1.000 43.73510 163 LEU B O 1
ATOM 1705 N N . GLN B 1 164 ? -47.79811 -37.80663 -12.52139 1.000 38.15742 164 GLN B N 1
ATOM 1706 C CA . GLN B 1 164 ? -47.46302 -39.18176 -12.85118 1.000 42.57176 164 GLN B CA 1
ATOM 1707 C C . GLN B 1 164 ? -46.25382 -39.64845 -12.04416 1.000 40.58281 164 GLN B C 1
ATOM 1708 O O . GLN B 1 164 ? -46.18102 -40.81321 -11.63367 1.000 37.69303 164 GLN B O 1
ATOM 1714 N N . TYR B 1 165 ? -45.29174 -38.75129 -11.80646 1.000 38.20519 165 TYR B N 1
ATOM 1715 C CA . TYR B 1 165 ? -44.10742 -39.12656 -11.04159 1.000 39.65734 165 TYR B CA 1
ATOM 1716 C C . TYR B 1 165 ? -44.46902 -39.45105 -9.60256 1.000 37.18441 165 TYR B C 1
ATOM 1717 O O . TYR B 1 165 ? -43.84129 -40.31998 -8.98579 1.000 36.49915 165 TYR B O 1
ATOM 1726 N N . LEU B 1 166 ? -45.48558 -38.77132 -9.07024 1.000 33.63941 166 LEU B N 1
ATOM 1727 C CA . LEU B 1 166 ? -45.97689 -38.95056 -7.71501 1.000 38.13253 166 LEU B CA 1
ATOM 1728 C C . LEU B 1 166 ? -47.13631 -39.92971 -7.64138 1.000 39.31565 166 LEU B C 1
ATOM 1729 O O . LEU B 1 166 ? -47.85830 -39.93049 -6.64545 1.000 39.76417 166 LEU B O 1
ATOM 1734 N N . ASN B 1 167 ? -47.32780 -40.76260 -8.67135 1.000 40.62160 167 ASN B N 1
ATOM 1735 C CA . ASN B 1 167 ? -48.54650 -41.56210 -8.74841 1.000 40.50434 167 ASN B CA 1
ATOM 1736 C C . ASN B 1 167 ? -48.67364 -42.50348 -7.55925 1.000 42.67776 167 ASN B C 1
ATOM 1737 O O . ASN B 1 167 ? -49.77771 -42.70729 -7.04225 1.000 40.01371 167 ASN B O 1
ATOM 1742 N N . LEU B 1 168 ? -47.55460 -43.07730 -7.09966 1.000 41.84993 168 LEU B N 1
ATOM 1743 C CA . LEU B 1 168 ? -47.62574 -44.03224 -5.99364 1.000 44.21187 168 LEU B CA 1
ATOM 1744 C C . LEU B 1 168 ? -48.06054 -43.35070 -4.70459 1.000 40.07261 168 LEU B C 1
ATOM 1745 O O . LEU B 1 168 ? -48.83822 -43.91926 -3.92628 1.000 38.12157 168 LEU B O 1
ATOM 1750 N N . GLN B 1 169 ? -47.59636 -42.11764 -4.47718 1.000 37.75970 169 GLN B N 1
ATOM 1751 C CA . GLN B 1 169 ? -48.01097 -41.36449 -3.29546 1.000 39.30843 169 GLN B CA 1
ATOM 1752 C C . GLN B 1 169 ? -49.47194 -40.95030 -3.38118 1.000 39.36804 169 GLN B C 1
ATOM 1753 O O . GLN B 1 169 ? -50.17663 -40.92571 -2.36477 1.000 39.45137 169 GLN B O 1
ATOM 1759 N N . LEU B 1 170 ? -49.93449 -40.58613 -4.57624 1.000 38.33512 170 LEU B N 1
ATOM 1760 C CA . LEU B 1 170 ? -51.34593 -40.26604 -4.74996 1.000 39.42268 170 LEU B CA 1
ATOM 1761 C C . LEU B 1 170 ? -52.22001 -41.46262 -4.41395 1.000 39.56714 170 LEU B C 1
ATOM 1762 O O . LEU B 1 170 ? -53.22337 -41.32778 -3.70901 1.000 40.62804 170 LEU B O 1
ATOM 1767 N N . ARG B 1 171 ? -51.86214 -42.64045 -4.93616 1.000 41.85490 171 ARG B N 1
ATOM 1768 C CA . ARG B 1 171 ? -52.61644 -43.85453 -4.63778 1.000 43.33680 171 ARG B CA 1
ATOM 1769 C C . ARG B 1 171 ? -52.63579 -44.12742 -3.14347 1.000 46.36394 171 ARG B C 1
ATOM 1770 O O . ARG B 1 171 ? -53.68035 -44.49167 -2.58597 1.000 45.68937 171 ARG B O 1
ATOM 1778 N N . LEU B 1 172 ? -51.49133 -43.94369 -2.47252 1.000 40.76646 172 LEU B N 1
ATOM 1779 C CA . LEU B 1 172 ? -51.44677 -44.14354 -1.02812 1.000 42.41040 172 LEU B CA 1
ATOM 1780 C C . LEU B 1 172 ? -52.41778 -43.20926 -0.32048 1.000 41.02954 172 LEU B C 1
ATOM 1781 O O . LEU B 1 172 ? -53.23039 -43.64663 0.49997 1.000 44.95596 172 LEU B O 1
ATOM 1786 N N . ALA B 1 173 ? -52.35700 -41.91475 -0.63892 1.000 40.13828 173 ALA B N 1
ATOM 1787 C CA . ALA B 1 173 ? -53.21485 -40.94181 0.03029 1.000 41.54467 173 ALA B CA 1
ATOM 1788 C C . ALA B 1 173 ? -54.68335 -41.16580 -0.31503 1.000 42.96158 173 ALA B C 1
ATOM 1789 O O . ALA B 1 173 ? -55.53090 -41.26633 0.58064 1.000 40.91827 173 ALA B O 1
ATOM 1791 N N . VAL B 1 174 ? -55.00064 -41.23246 -1.61468 1.000 39.33997 174 VAL B N 1
ATOM 1792 C CA . VAL B 1 174 ? -56.39048 -41.38011 -2.05008 1.000 40.96677 174 VAL B CA 1
ATOM 1793 C C . VAL B 1 174 ? -57.00728 -42.64961 -1.46242 1.000 40.10716 174 VAL B C 1
ATOM 1794 O O . VAL B 1 174 ? -58.08222 -42.61123 -0.85244 1.000 43.75206 174 VAL B O 1
ATOM 1798 N N . SER B 1 175 ? -56.33573 -43.79059 -1.63074 1.000 40.59922 175 SER B N 1
ATOM 1799 C CA . SER B 1 175 ? -56.91205 -45.05109 -1.16522 1.000 43.86743 175 SER B CA 1
ATOM 1800 C C . SER B 1 175 ? -57.03908 -45.09228 0.35161 1.000 46.54661 175 SER B C 1
ATOM 1801 O O . SER B 1 175 ? -57.95921 -45.73054 0.87339 1.000 44.99554 175 SER B O 1
ATOM 1804 N N . THR B 1 176 ? -56.14492 -44.41164 1.07424 1.000 47.75966 176 THR B N 1
ATOM 1805 C CA . THR B 1 176 ? -56.29695 -44.30845 2.52266 1.000 42.32544 176 THR B CA 1
ATOM 1806 C C . THR B 1 176 ? -57.48986 -43.43782 2.87968 1.000 46.29402 176 THR B C 1
ATOM 1807 O O . THR B 1 176 ? -58.25794 -43.76634 3.79043 1.000 48.74675 176 THR B O 1
ATOM 1811 N N . ALA B 1 177 ? -57.66017 -42.32230 2.16983 1.000 43.44661 177 ALA B N 1
ATOM 1812 C CA . ALA B 1 177 ? -58.73864 -41.39366 2.48589 1.000 46.39595 177 ALA B CA 1
ATOM 1813 C C . ALA B 1 177 ? -60.10035 -41.97811 2.12217 1.000 47.71297 177 ALA B C 1
ATOM 1814 O O . ALA B 1 177 ? -61.07996 -41.77733 2.85056 1.000 45.93519 177 ALA B O 1
ATOM 1816 N N . ARG B 1 178 ? -60.17875 -42.70573 1.00423 1.000 44.08932 178 ARG B N 1
ATOM 1817 C CA . ARG B 1 178 ? -61.45514 -43.26663 0.56426 1.000 46.72796 178 ARG B CA 1
ATOM 1818 C C . ARG B 1 178 ? -61.87491 -44.44466 1.43860 1.000 52.44269 178 ARG B C 1
ATOM 1819 O O . ARG B 1 178 ? -63.04174 -44.54645 1.83115 1.000 51.40441 178 ARG B O 1
ATOM 1827 N N . THR B 1 179 ? -60.94112 -45.35627 1.73766 1.000 51.33477 179 THR B N 1
ATOM 1828 C CA . THR B 1 179 ? -61.23559 -46.43837 2.67554 1.000 56.10322 179 THR B CA 1
ATOM 1829 C C . THR B 1 179 ? -61.74978 -45.89060 4.00456 1.000 56.13283 179 THR B C 1
ATOM 1830 O O . THR B 1 179 ? -62.74249 -46.38897 4.55126 1.000 59.20593 179 THR B O 1
ATOM 1834 N N . ASN B 1 180 ? -61.09916 -44.85093 4.52884 1.000 51.73808 180 ASN B N 1
ATOM 1835 C CA . ASN B 1 180 ? -61.57243 -44.22952 5.76087 1.000 56.64550 180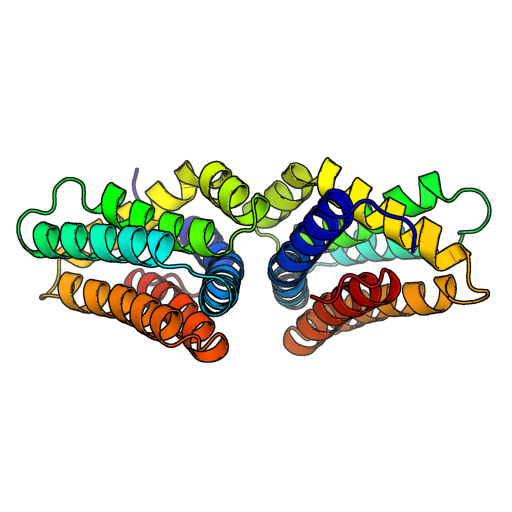 ASN B CA 1
ATOM 1836 C C . ASN B 1 180 ? -62.94415 -43.59029 5.57758 1.000 59.60906 180 ASN B C 1
ATOM 1837 O O . ASN B 1 180 ? -63.79094 -43.65877 6.47691 1.000 56.81853 180 ASN B O 1
ATOM 1842 N N . SER B 1 181 ? -63.18269 -42.95785 4.42574 1.000 51.02921 181 SER B N 1
ATOM 1843 C CA . SER B 1 181 ? -64.43884 -42.24139 4.23539 1.000 53.52710 181 SER B CA 1
ATOM 1844 C C . SER B 1 181 ? -65.63019 -43.18386 4.16651 1.000 54.69572 181 SER B C 1
ATOM 1845 O O . SER B 1 181 ? -66.72837 -42.81963 4.60339 1.000 58.35536 181 SER B O 1
ATOM 1848 N N . ARG B 1 182 ? -65.44346 -44.39242 3.63433 1.000 55.38077 182 ARG B N 1
ATOM 1849 C CA . ARG B 1 182 ? -66.58000 -45.27007 3.37815 1.000 62.24620 182 ARG B CA 1
ATOM 1850 C C . ARG B 1 182 ? -67.06584 -45.99186 4.62265 1.000 68.30562 182 ARG B C 1
ATOM 1851 O O . ARG B 1 182 ? -67.90473 -46.89239 4.51290 1.000 73.33737 182 ARG B O 1
ATOM 1859 N N . ARG B 1 183 ? -66.57086 -45.62239 5.79823 1.000 64.73449 183 ARG B N 1
ATOM 1860 C CA . ARG B 1 183 ? -67.07924 -46.15754 7.04537 1.000 67.83902 183 ARG B CA 1
ATOM 1861 C C . ARG B 1 183 ? -68.04538 -45.19807 7.72393 1.000 69.89281 183 ARG B C 1
ATOM 1862 O O . ARG B 1 183 ? -68.33738 -45.36040 8.91223 1.000 73.43895 183 ARG B O 1
ATOM 1870 N N . GLN B 1 184 ? -68.57411 -44.21272 6.98684 1.000 71.13569 184 GLN B N 1
ATOM 1871 C CA . GLN B 1 184 ? -69.39799 -43.16626 7.57364 1.000 72.15730 184 GLN B CA 1
ATOM 1872 C C . GLN B 1 184 ? -70.37415 -42.60124 6.55169 1.000 74.38016 184 GLN B C 1
ATOM 1873 O O . GLN B 1 184 ? -69.98298 -42.24354 5.43375 1.000 68.97332 184 GLN B O 1
ATOM 1879 N N . GLU B 1 185 ? -71.65710 -42.57812 6.93070 1.000 76.48193 185 GLU B N 1
ATOM 1880 C CA . GLU B 1 185 ? -72.63137 -41.65405 6.35890 1.000 75.59912 185 GLU B CA 1
ATOM 1881 C C . GLU B 1 185 ? -72.79615 -41.86813 4.86073 1.000 76.18264 185 GLU B C 1
ATOM 1882 O O . GLU B 1 185 ? -72.63995 -42.98757 4.35502 1.000 79.20513 185 GLU B O 1
ATOM 1888 N N . GLY B 1 186 ? -73.17440 -40.80555 4.16157 1.000 72.42636 186 GLY B N 1
ATOM 1889 C CA . GLY B 1 186 ? -72.80098 -40.63819 2.78138 1.000 70.04536 186 GLY B CA 1
ATOM 1890 C C . GLY B 1 186 ? -71.63994 -39.67171 2.73560 1.000 69.29480 186 GLY B C 1
ATOM 1891 O O . GLY B 1 186 ? -71.67493 -38.70244 1.97435 1.000 69.26531 186 GLY B O 1
ATOM 1892 N N . LEU B 1 187 ? -70.62573 -39.89179 3.58613 1.000 67.50986 187 LEU B N 1
ATOM 1893 C CA . LEU B 1 187 ? -69.41336 -39.08144 3.50953 1.000 64.89458 187 LEU B CA 1
ATOM 1894 C C . LEU B 1 187 ? -68.81995 -39.15609 2.11824 1.000 60.37790 187 LEU B C 1
ATOM 1895 O O . LEU B 1 187 ? -68.30408 -38.16426 1.60362 1.000 56.75758 187 LEU B O 1
ATOM 1900 N N . THR B 1 188 ? -68.87778 -40.34055 1.49694 1.000 58.87265 188 THR B N 1
ATOM 1901 C CA . THR B 1 188 ? -68.45709 -40.49821 0.10726 1.000 57.76197 188 THR B CA 1
ATOM 1902 C C . THR B 1 188 ? -69.20635 -39.53983 -0.81088 1.000 59.39360 188 THR B C 1
ATOM 1903 O O . THR B 1 188 ? -68.67335 -39.12662 -1.84760 1.000 52.62262 188 THR B O 1
ATOM 1907 N N . ALA B 1 189 ? -70.44867 -39.18102 -0.45391 1.000 58.94547 189 ALA B N 1
ATOM 1908 C CA . ALA B 1 189 ? -71.20944 -38.22039 -1.25262 1.000 59.10858 189 ALA B CA 1
ATOM 1909 C C . ALA B 1 189 ? -70.77590 -36.78293 -0.96695 1.000 55.28226 189 ALA B C 1
ATOM 1910 O O . ALA B 1 189 ? -70.85692 -35.91689 -1.84573 1.000 54.91293 189 ALA B O 1
ATOM 1912 N N . VAL B 1 190 ? -70.35231 -36.49526 0.26705 1.000 55.97106 190 VAL B N 1
ATOM 1913 C CA . VAL B 1 190 ? -69.76645 -35.18930 0.57688 1.000 55.60500 190 VAL B CA 1
ATOM 1914 C C . VAL B 1 190 ? -68.42149 -35.03236 -0.12964 1.000 51.31037 190 VAL B C 1
ATOM 1915 O O . VAL B 1 190 ? -68.07316 -33.93885 -0.59028 1.000 51.17508 190 VAL B O 1
ATOM 1919 N N . VAL B 1 191 ? -67.64813 -36.11665 -0.23235 1.000 46.63368 191 VAL B N 1
ATOM 1920 C CA . VAL B 1 191 ? -66.40679 -36.07425 -1.00476 1.000 49.62522 191 VAL B CA 1
ATOM 1921 C C . VAL B 1 191 ? -66.70910 -35.83675 -2.48318 1.000 48.25148 191 VAL B C 1
ATOM 1922 O O . VAL B 1 191 ? -66.04688 -35.02639 -3.14530 1.000 40.93078 191 VAL B O 1
ATOM 1926 N N . HIS B 1 192 ? -67.72924 -36.51520 -3.01801 1.000 47.89773 192 HIS B N 1
ATOM 1927 C CA . HIS B 1 192 ? -68.07065 -36.32352 -4.42217 1.000 48.19223 192 HIS B CA 1
ATOM 1928 C C . HIS B 1 192 ? -68.40862 -34.86727 -4.71912 1.000 48.92852 192 HIS B C 1
ATOM 1929 O O . HIS B 1 192 ? -68.05356 -34.34782 -5.78508 1.000 45.42804 192 HIS B O 1
ATOM 1936 N N . GLN B 1 193 ? -69.07792 -34.18829 -3.78264 1.000 41.68332 193 GLN B N 1
ATOM 1937 C CA . GLN B 1 193 ? -69.37683 -32.77017 -3.95964 1.000 40.72362 193 GLN B CA 1
ATOM 1938 C C . GLN B 1 193 ? -68.11001 -31.91942 -4.01110 1.000 45.46954 193 GLN B C 1
ATOM 1939 O O . GLN B 1 193 ? -68.02898 -30.96541 -4.79916 1.000 41.31777 193 GLN B O 1
ATOM 1945 N N . GLU B 1 194 ? -67.12182 -32.22190 -3.15946 1.000 42.38290 194 GLU B N 1
ATOM 1946 C CA . GLU B 1 194 ? -65.86567 -31.47370 -3.20307 1.000 42.01309 194 GLU B CA 1
ATOM 1947 C C . GLU B 1 194 ? -65.20284 -31.59064 -4.57191 1.000 34.91840 194 GLU B C 1
ATOM 1948 O O . GLU B 1 194 ? -64.64463 -30.61616 -5.08029 1.000 36.07486 194 GLU B O 1
ATOM 1954 N N . HIS B 1 195 ? -65.24721 -32.77909 -5.17635 1.000 35.52606 195 HIS B N 1
ATOM 1955 C CA . HIS B 1 195 ? -64.71697 -32.95567 -6.52568 1.000 36.95373 195 HIS B CA 1
ATOM 1956 C C . HIS B 1 195 ? -65.49006 -32.12478 -7.53987 1.000 40.14615 195 HIS B C 1
ATOM 1957 O O . HIS B 1 195 ? -64.89623 -31.51899 -8.44693 1.000 33.45492 195 HIS B O 1
ATOM 1964 N N . VAL B 1 196 ? -66.82081 -32.10797 -7.41499 1.000 36.13111 196 VAL B N 1
ATOM 1965 C CA . VAL B 1 196 ? -67.65982 -31.37651 -8.36002 1.000 36.88969 196 VAL B CA 1
ATOM 1966 C C . VAL B 1 196 ? -67.42063 -29.88273 -8.22767 1.000 34.29000 196 VAL B C 1
ATOM 1967 O O . VAL B 1 196 ? -67.44196 -29.15437 -9.22371 1.000 34.67883 196 VAL B O 1
ATOM 1971 N N . ALA B 1 197 ? -67.16876 -29.40311 -7.00658 1.000 35.02994 197 ALA B N 1
ATOM 1972 C CA . ALA B 1 197 ? -66.91787 -27.98192 -6.80633 1.000 35.17394 197 ALA B CA 1
ATOM 1973 C C . ALA B 1 197 ? -65.66119 -27.51080 -7.53999 1.000 32.90831 197 ALA B C 1
ATOM 1974 O O . ALA B 1 197 ? -65.59805 -26.35768 -7.97953 1.000 32.54613 197 ALA B O 1
ATOM 1976 N N . VAL B 1 198 ? -64.63810 -28.35952 -7.64543 1.000 32.95876 198 VAL B N 1
ATOM 1977 C CA . VAL B 1 198 ? -63.46309 -27.97571 -8.42636 1.000 32.60932 198 VAL B CA 1
ATOM 1978 C C . VAL B 1 198 ? -63.81416 -27.93813 -9.90904 1.000 29.33213 198 VAL B C 1
ATOM 1979 O O . VAL B 1 198 ? -63.45000 -26.99956 -10.62120 1.000 30.09763 198 VAL B O 1
ATOM 1983 N N . TYR B 1 199 ? -64.51302 -28.96586 -10.39763 1.000 31.57465 199 TYR B N 1
ATOM 1984 C CA . TYR B 1 199 ? -64.96453 -28.95156 -11.79041 1.000 29.10766 199 TYR B CA 1
ATOM 1985 C C . TYR B 1 199 ? -65.73775 -27.67893 -12.09421 1.000 30.69914 199 TYR B C 1
ATOM 1986 O O . TYR B 1 199 ? -65.50071 -27.01936 -13.10834 1.000 34.04280 199 TYR B O 1
ATOM 1995 N N . ASP B 1 200 ? -66.66390 -27.31237 -11.20571 1.000 33.77534 200 ASP B N 1
ATOM 1996 C CA . ASP B 1 200 ? -67.55574 -26.18564 -11.46458 1.000 34.13950 200 ASP B CA 1
ATOM 1997 C C . ASP B 1 200 ? -66.78738 -24.87669 -11.59297 1.000 37.93295 200 ASP B C 1
ATOM 1998 O O . ASP B 1 200 ? -67.08265 -24.05384 -12.47149 1.000 34.31222 200 ASP B O 1
ATOM 2003 N N . ALA B 1 201 ? -65.78713 -24.66917 -10.73242 1.000 35.90951 201 ALA B N 1
ATOM 2004 C CA . ALA B 1 201 ? -64.98910 -23.45333 -10.81105 1.000 35.27491 201 ALA B CA 1
ATOM 2005 C C . ALA B 1 201 ? -64.10214 -23.45015 -12.04931 1.000 31.30209 201 ALA B C 1
ATOM 2006 O O . ALA B 1 201 ? -63.88240 -22.39356 -12.65168 1.000 34.70779 201 ALA B O 1
ATOM 2008 N N . ILE B 1 202 ? -63.58001 -24.61509 -12.44811 1.000 31.12669 202 ILE B N 1
ATOM 2009 C CA . ILE B 1 202 ? -62.80270 -24.68922 -13.69011 1.000 33.86393 202 ILE B CA 1
ATOM 2010 C C . ILE B 1 202 ? -63.70111 -24.43647 -14.89853 1.000 35.04238 202 ILE B C 1
ATOM 2011 O O . ILE B 1 202 ? -63.32174 -23.71616 -15.83265 1.000 35.06239 202 ILE B O 1
ATOM 2016 N N . LEU B 1 203 ? -64.91069 -25.01056 -14.89340 1.000 35.34197 203 LEU B N 1
ATOM 2017 C CA . LEU B 1 203 ? -65.88054 -24.74105 -15.95920 1.000 39.61550 203 LEU B CA 1
ATOM 2018 C C . LEU B 1 203 ? -66.15758 -23.24511 -16.09345 1.000 36.94848 203 LEU B C 1
ATOM 2019 O O . LEU B 1 203 ? -66.14748 -22.69646 -17.19821 1.000 36.91084 203 LEU B O 1
ATOM 2024 N N . ALA B 1 204 ? -66.39096 -22.56519 -14.97128 1.000 38.90751 204 ALA B N 1
ATOM 2025 C CA . ALA B 1 204 ? -66.67458 -21.13283 -14.99993 1.000 40.80326 204 ALA B CA 1
ATOM 2026 C C . ALA B 1 204 ? -65.48396 -20.28716 -15.44558 1.000 44.58536 204 ALA B C 1
ATOM 2027 O O . ALA B 1 204 ? -65.67382 -19.10364 -15.74658 1.000 47.84616 204 ALA B O 1
ATOM 2029 N N . GLY B 1 205 ? -64.27715 -20.84529 -15.48897 1.000 40.18056 205 GLY B N 1
ATOM 2030 C CA . GLY B 1 205 ? -63.10792 -20.03692 -15.79429 1.000 43.70950 205 GLY B CA 1
ATOM 2031 C C . GLY B 1 205 ? -62.71591 -19.08703 -14.67995 1.000 43.16548 205 GLY B C 1
ATOM 2032 O O . GLY B 1 205 ? -62.25600 -17.96886 -14.95327 1.000 43.53128 205 GLY B O 1
ATOM 2033 N N . ASP B 1 206 ? -62.87728 -19.50860 -13.42365 1.000 40.86929 206 ASP B N 1
ATOM 2034 C CA . ASP B 1 206 ? -62.62883 -18.66968 -12.25313 1.000 40.83255 206 ASP B CA 1
ATOM 2035 C C . ASP B 1 206 ? -61.41214 -19.20817 -11.50553 1.000 37.09836 206 ASP B C 1
ATOM 2036 O O . ASP B 1 206 ? -61.55440 -20.05953 -10.61941 1.000 36.76958 206 ASP B O 1
ATOM 2041 N N . PRO B 1 207 ? -60.19658 -18.74157 -11.81490 1.000 38.86781 207 PRO B N 1
ATOM 2042 C CA . PRO B 1 207 ? -59.00304 -19.40968 -11.25826 1.000 40.83451 207 PRO B CA 1
ATOM 2043 C C . PRO B 1 207 ? -58.86575 -19.29445 -9.74653 1.000 38.71636 207 PRO B C 1
ATOM 2044 O O . PRO B 1 207 ? -58.35856 -20.23426 -9.12510 1.000 39.53789 207 PRO B O 1
ATOM 2048 N N . ASP B 1 208 ? -59.29184 -18.18736 -9.12857 1.000 38.92723 208 ASP B N 1
ATOM 2049 C CA . ASP B 1 208 ? -59.20450 -18.08111 -7.67136 1.000 46.03853 208 ASP B CA 1
ATOM 2050 C C . ASP B 1 208 ? -60.14798 -19.05750 -6.98548 1.000 42.71089 208 ASP B C 1
ATOM 2051 O O . ASP B 1 208 ? -59.78626 -19.68970 -5.98345 1.000 41.11272 208 ASP B O 1
ATOM 2056 N N . ARG B 1 209 ? -61.37322 -19.16105 -7.49381 1.000 39.32993 209 ARG B N 1
ATOM 2057 C CA . ARG B 1 209 ? -62.33958 -20.10069 -6.94229 1.000 41.36982 209 ARG B CA 1
ATOM 2058 C C . ARG B 1 209 ? -61.88336 -21.53532 -7.16382 1.000 36.15989 209 ARG B C 1
ATOM 2059 O O . ARG B 1 209 ? -62.08507 -22.40310 -6.30715 1.000 34.35928 209 ARG B O 1
ATOM 2067 N N . ALA B 1 210 ? -61.26768 -21.80383 -8.32162 1.000 36.08256 210 ALA B N 1
ATOM 2068 C CA . ALA B 1 210 ? -60.78230 -23.14581 -8.60751 1.000 34.59017 210 ALA B CA 1
ATOM 2069 C C . ALA B 1 210 ? -59.66160 -23.53683 -7.65243 1.000 30.97364 210 ALA B C 1
ATOM 2070 O O . ALA B 1 210 ? -59.63657 -24.66338 -7.14415 1.000 31.84728 210 ALA B O 1
ATOM 2072 N N . ARG B 1 211 ? -58.72617 -22.61959 -7.40278 1.000 35.41395 211 ARG B N 1
ATOM 2073 C CA . ARG B 1 211 ? -57.64045 -22.89433 -6.46275 1.000 35.06066 211 ARG B CA 1
ATOM 2074 C C . ARG B 1 211 ? -58.18126 -23.15089 -5.06036 1.000 37.71542 211 ARG B C 1
ATOM 2075 O O . ARG B 1 211 ? -57.77517 -24.11210 -4.39577 1.000 35.97085 211 ARG B O 1
ATOM 2083 N N . LEU B 1 212 ? -59.12846 -22.32294 -4.60693 1.000 34.47500 212 LEU B N 1
ATOM 2084 C CA . LEU B 1 212 ? -59.64467 -22.48338 -3.25404 1.000 39.54897 212 LEU B CA 1
ATOM 2085 C C . LEU B 1 212 ? -60.46222 -23.76178 -3.11987 1.000 36.32332 212 LEU B C 1
ATOM 2086 O O . LEU B 1 212 ? -60.37932 -24.45151 -2.09489 1.000 36.38365 212 LEU B O 1
ATOM 2091 N N . ALA B 1 213 ? -61.24484 -24.10697 -4.14740 1.000 33.69930 213 ALA B N 1
ATOM 2092 C CA . ALA B 1 213 ? -61.99252 -25.36110 -4.11301 1.000 32.72370 213 ALA B CA 1
ATOM 2093 C C . ALA B 1 213 ? -61.06424 -26.57165 -4.11655 1.000 35.90514 213 ALA B C 1
ATOM 2094 O O . ALA B 1 213 ? -61.36193 -27.58724 -3.47640 1.000 33.21849 213 ALA B O 1
ATOM 2096 N N . ALA B 1 214 ? -59.94952 -26.50187 -4.85589 1.000 33.39860 214 ALA B N 1
ATOM 2097 C CA . ALA B 1 214 ? -59.03049 -27.63838 -4.90039 1.000 30.23363 214 ALA B CA 1
ATOM 2098 C C . ALA B 1 214 ? -58.31002 -27.81430 -3.56663 1.000 34.29004 214 ALA B C 1
ATOM 2099 O O . ALA B 1 214 ? -58.12116 -28.94220 -3.09585 1.000 33.11595 214 ALA B O 1
ATOM 2101 N N . THR B 1 215 ? -57.88494 -26.71494 -2.94652 1.000 33.84225 215 THR B N 1
ATOM 2102 C CA . THR B 1 215 ? -57.17636 -26.85789 -1.68356 1.000 36.08754 215 THR B CA 1
ATOM 2103 C C . THR B 1 215 ? -58.13984 -27.22484 -0.55684 1.000 38.20889 215 THR B C 1
ATOM 2104 O O . THR B 1 215 ? -57.76758 -27.97576 0.34852 1.000 35.41202 215 THR B O 1
ATOM 2108 N N . ARG B 1 216 ? -59.38968 -26.75967 -0.62855 1.000 36.95610 216 ARG B N 1
ATOM 2109 C CA . ARG B 1 216 ? -60.37751 -27.15092 0.37045 1.000 38.54146 216 ARG B CA 1
ATOM 2110 C C . ARG B 1 216 ? -60.63118 -28.65827 0.35258 1.000 38.98346 216 ARG B C 1
ATOM 2111 O O . ARG B 1 216 ? -60.75723 -29.27880 1.41340 1.000 43.04191 216 ARG B O 1
ATOM 2119 N N . HIS B 1 217 ? -60.70012 -29.26873 -0.83513 1.000 34.01717 217 HIS B N 1
ATOM 2120 C CA . HIS B 1 217 ? -60.84101 -30.72327 -0.93329 1.000 36.77715 217 HIS B CA 1
ATOM 2121 C C . HIS B 1 217 ? -59.72201 -31.43626 -0.18710 1.000 38.96439 217 HIS B C 1
ATOM 2122 O O . HIS B 1 217 ? -59.96654 -32.41690 0.53116 1.000 37.11247 217 HIS B O 1
ATOM 2129 N N . LEU B 1 218 ? -58.48803 -30.94931 -0.33983 1.000 34.80289 218 LEU B N 1
ATOM 2130 C CA . LEU B 1 218 ? -57.33872 -31.58308 0.29459 1.000 37.79260 218 LEU B CA 1
ATOM 2131 C C . LEU B 1 218 ? -57.29406 -31.29081 1.79167 1.000 36.41829 218 LEU B C 1
ATOM 2132 O O . LEU B 1 218 ? -56.96155 -32.17652 2.58654 1.000 36.18272 218 LEU B O 1
ATOM 2137 N N . GLN B 1 219 ? -57.62950 -30.06333 2.19551 1.000 37.46281 219 GLN B N 1
ATOM 2138 C CA . GLN B 1 219 ? -57.69667 -29.75145 3.62508 1.000 42.51362 219 GLN B CA 1
ATOM 2139 C C . GLN B 1 219 ? -58.80172 -30.53906 4.31975 1.000 43.14713 219 GLN B C 1
ATOM 2140 O O . GLN B 1 219 ? -58.65844 -30.91491 5.48971 1.000 40.41959 219 GLN B O 1
ATOM 2146 N N . GLN B 1 220 ? -59.92476 -30.77275 3.62683 1.000 37.89376 220 GLN B N 1
ATOM 2147 C CA . GLN B 1 220 ? -61.01954 -31.53659 4.21837 1.000 39.31971 220 GLN B CA 1
ATOM 2148 C C . GLN B 1 220 ? -60.68267 -33.01596 4.26753 1.000 41.14389 220 GLN B C 1
ATOM 2149 O O . GLN B 1 220 ? -61.02904 -33.70975 5.23558 1.000 41.83180 220 GLN B O 1
ATOM 2155 N N . ALA B 1 221 ? -60.00760 -33.51917 3.23391 1.000 35.75229 221 ALA B N 1
ATOM 2156 C CA . ALA B 1 221 ? -59.56392 -34.90841 3.24404 1.000 37.43592 221 ALA B CA 1
ATOM 2157 C C . ALA B 1 221 ? -58.54082 -35.14445 4.34962 1.000 41.35130 221 ALA B C 1
ATOM 2158 O O . ALA B 1 221 ? -58.53826 -36.20230 4.99507 1.000 40.12168 221 ALA B O 1
ATOM 2160 N N . ALA B 1 222 ? -57.66144 -34.16674 4.57808 1.000 40.71138 222 ALA B N 1
ATOM 2161 C CA . ALA B 1 222 ? -56.68437 -34.29659 5.65159 1.000 43.95260 222 ALA B CA 1
ATOM 2162 C C . ALA B 1 222 ? -57.36471 -34.25484 7.01001 1.000 44.76792 222 ALA B C 1
ATOM 2163 O O . ALA B 1 222 ? -57.02341 -35.03338 7.90808 1.000 48.07283 222 ALA B O 1
ATOM 2165 N N . SER B 1 223 ? -58.31722 -33.34289 7.18263 1.000 46.19759 223 SER B N 1
ATOM 2166 C CA . SER B 1 223 ? -59.00156 -33.24558 8.46303 1.000 49.48908 223 SER B CA 1
ATOM 2167 C C . SER B 1 223 ? -59.84635 -34.48659 8.72471 1.000 48.29263 223 SER B C 1
ATOM 2168 O O . SER B 1 223 ? -59.94324 -34.94571 9.86631 1.000 52.83839 223 SER B O 1
ATOM 2171 N N . ARG B 1 224 ? -60.44603 -35.06003 7.68168 1.000 44.85218 224 ARG B N 1
ATOM 2172 C CA . ARG B 1 224 ? -61.13577 -36.33313 7.85229 1.000 49.17289 224 ARG B CA 1
ATOM 2173 C C . ARG B 1 224 ? -60.17627 -37.42633 8.29516 1.000 50.98941 224 ARG B C 1
ATOM 2174 O O . ARG B 1 224 ? -60.59627 -38.39337 8.94117 1.000 47.28234 224 ARG B O 1
ATOM 2182 N N . LEU B 1 225 ? -58.89292 -37.30373 7.94793 1.000 46.94584 225 LEU B N 1
ATOM 2183 C CA . LEU B 1 225 ? -57.89128 -38.27675 8.36478 1.000 50.02290 225 LEU B CA 1
ATOM 2184 C C . LEU B 1 225 ? -57.16642 -37.86468 9.64375 1.000 49.12354 225 LEU B C 1
ATOM 2185 O O . LEU B 1 225 ? -56.24230 -38.56821 10.06188 1.000 49.86928 225 LEU B O 1
ATOM 2190 N N . ARG B 1 226 ? -57.57259 -36.75338 10.26512 1.000 49.09804 226 ARG B N 1
ATOM 2191 C CA . ARG B 1 226 ? -56.93825 -36.18053 11.45756 1.000 52.31165 226 ARG B CA 1
ATOM 2192 C C . ARG B 1 226 ? -55.42207 -36.06466 11.29182 1.000 55.39248 226 ARG B C 1
ATOM 2193 O O . ARG B 1 226 ? -54.63760 -36.56234 12.11128 1.000 48.53488 226 ARG B O 1
ATOM 2201 N N . LEU B 1 227 ? -55.01592 -35.36563 10.22342 1.000 48.00659 227 LEU B N 1
ATOM 2202 C CA . LEU B 1 227 ? -53.59902 -35.25588 9.89047 1.000 51.89778 227 LEU B CA 1
ATOM 2203 C C . LEU B 1 227 ? -52.91296 -34.04970 10.52181 1.000 54.88269 227 LEU B C 1
ATOM 2204 O O . LEU B 1 227 ? -51.69730 -34.09277 10.73965 1.000 59.90722 227 LEU B O 1
ATOM 2209 N N . ASP B 1 228 ? -53.64770 -32.97524 10.80836 1.000 56.03491 228 ASP B N 1
ATOM 2210 C CA . ASP B 1 228 ? -53.05784 -31.76061 11.37188 1.000 61.93356 228 ASP B CA 1
ATOM 2211 C C . ASP B 1 228 ? -51.88327 -31.24380 10.54456 1.000 64.22006 228 ASP B C 1
ATOM 2212 O O . ASP B 1 228 ? -50.72052 -31.41480 10.92760 1.000 64.46965 228 ASP B O 1
ATOM 2217 N N . LEU B 1 229 ? -52.17364 -30.60073 9.41854 1.000 60.91722 229 LEU B N 1
ATOM 2218 C CA . LEU B 1 229 ? -51.12241 -30.07291 8.55897 1.000 59.14689 229 LEU B CA 1
ATOM 2219 C C . LEU B 1 229 ? -50.55265 -28.76848 9.11048 1.000 61.57397 229 LEU B C 1
ATOM 2220 O O . LEU B 1 229 ? -49.40339 -28.41577 8.83166 1.000 58.27000 229 LEU B O 1
#

Organism: Achromobacter denitrificans (NCBI:txid32002)

InterPro domains:
  IPR000524 Transcription regulator HTH, GntR [PF00392] (8-71)
  IPR000524 Transcription regulator HTH, GntR [PR00035] (31-45)
  IPR000524 Transcription regulator HTH, GntR [PR00035] (45-61)
  IPR000524 Transcription regulator HTH, GntR [PS50949] (6-74)
  IPR000524 Transcription regulator HTH, GntR [SM00345] (12-71)
  IPR000524 Transcription regulator HTH, GntR [cd07377] (7-71)
  IPR008920 Transcription regulator FadR/GntR, C-terminal [G3DSA:1.20.120.530] (86-227)
  IPR008920 Transcription regulator FadR/GntR, C-terminal [SSF48008] (90-225)
  IPR011711 GntR, C-terminal [PF07729] (95-219)
  IPR011711 GntR, C-terminal [SM00895] (94-220)
  IPR036388 Winged helix-like DNA-binding domain superfamily [G3DSA:1.10.10.10] (2-72)
  IPR036390 Winged helix DNA-binding domain superfamily [SSF46785] (4-75)